Protein AF-F0NZN9-F1 (afdb_monomer_lite)

InterPro domains:
  IPR025250 Protein of unknown function DUF4199 [PF13858] (11-185)

Sequence (188 aa):
MNQLSTFIKDAVILVAATLVIFFGYYMIFSTNGSITAKSFYKTSIFLNAFVLVPLYGGYAFYKVFTYSKRKAKTATEIEHLMTFREGLREGFLPLFLGGSVSLIIIFIFMNTSGLWLQDVLKDGFMDTFSDNNEASIKEDIQKLREDESVMGVNLFSFRNFFAFYPLVLLYYIMISAFFAQFLKKRIY

Radius of gyration: 20.8 Å; chains: 1; bounding box: 50×39×59 Å

Organism: Weeksella virosa (strain ATCC 43766 / DSM 16922 / JCM 21250 / CCUG 30538 / CDC 9751 / IAM 14551 / NBRC 16016 / NCTC 11634 / CL345/78) (NCBI:txid865938)

Foldseek 3Di:
DPPVVVLVVLLVVLQVVLCCLVVVLVVVVVVDPVQALQNSLVVVVCCVPPPSLCVLLVSLLVQLQVVQVVQLVVDPDQVSGAALVNLLCSSQSSQVSNVVVNLVVVLVCCVPVVVVVLLSNVVSVLVVVLVVDDPVVVVVSVVLVVDCVNSVDSCSDPVNCVVCVVVSSVSSSVSSSVSSVVRRRDND

Structure (mmCIF, N/CA/C/O backbone):
data_AF-F0NZN9-F1
#
_entry.id   AF-F0NZN9-F1
#
loop_
_atom_site.group_PDB
_atom_site.id
_atom_site.type_symbol
_atom_site.label_atom_id
_atom_site.label_alt_id
_atom_site.label_comp_id
_atom_site.label_asym_id
_atom_site.label_entity_id
_atom_site.label_seq_id
_atom_site.pdbx_PDB_ins_code
_atom_site.Cartn_x
_atom_site.Cartn_y
_atom_site.Cartn_z
_atom_site.occupancy
_atom_site.B_iso_or_equiv
_atom_site.auth_seq_id
_atom_site.auth_comp_id
_atom_site.auth_asym_id
_atom_site.auth_atom_id
_atom_site.pdbx_PDB_model_num
ATOM 1 N N . MET A 1 1 ? 13.850 -17.763 -20.098 1.00 53.84 1 MET A N 1
ATOM 2 C CA . MET A 1 1 ? 12.908 -17.719 -18.954 1.00 53.84 1 MET A CA 1
ATOM 3 C C . MET A 1 1 ? 11.648 -16.997 -19.422 1.00 53.84 1 MET A C 1
ATOM 5 O O . MET A 1 1 ? 11.790 -15.937 -20.019 1.00 53.84 1 MET A O 1
ATOM 9 N N . ASN A 1 2 ? 10.455 -17.582 -19.269 1.00 78.12 2 ASN A N 1
ATOM 10 C CA . ASN A 1 2 ? 9.202 -16.988 -19.760 1.00 78.12 2 ASN A CA 1
ATOM 11 C C . ASN A 1 2 ? 8.953 -15.633 -19.060 1.00 78.12 2 ASN A C 1
ATOM 13 O O . ASN A 1 2 ? 9.016 -15.580 -17.834 1.00 78.12 2 ASN A O 1
ATOM 17 N N . GLN A 1 3 ? 8.686 -14.549 -19.803 1.00 78.88 3 GLN A N 1
ATOM 18 C CA . GLN A 1 3 ? 8.437 -13.210 -19.231 1.00 78.88 3 GLN A CA 1
ATOM 19 C C . GLN A 1 3 ? 7.343 -13.236 -18.155 1.00 78.88 3 GLN A C 1
ATOM 21 O O . GLN A 1 3 ? 7.460 -12.563 -17.134 1.00 78.88 3 GLN A O 1
ATOM 26 N N . LEU A 1 4 ? 6.324 -14.078 -18.348 1.00 82.06 4 LEU A N 1
ATOM 27 C CA . LEU A 1 4 ? 5.253 -14.270 -17.378 1.00 82.06 4 LEU A CA 1
ATOM 28 C C . LEU A 1 4 ? 5.763 -14.810 -16.034 1.00 82.06 4 LEU A C 1
ATOM 30 O O . LEU A 1 4 ? 5.314 -14.353 -14.988 1.00 82.06 4 LEU A O 1
ATOM 34 N N . SER A 1 5 ? 6.725 -15.741 -16.035 1.00 88.00 5 SER A N 1
ATOM 35 C CA . SER A 1 5 ? 7.241 -16.298 -14.779 1.00 88.00 5 SER A CA 1
ATOM 36 C C . SER A 1 5 ? 8.064 -15.280 -13.995 1.00 88.00 5 SER A C 1
ATOM 38 O O . SER A 1 5 ? 8.058 -15.312 -12.768 1.00 88.00 5 SER A O 1
ATOM 40 N N . THR A 1 6 ? 8.721 -14.342 -14.681 1.00 89.25 6 THR A N 1
ATOM 41 C CA . THR A 1 6 ? 9.398 -13.213 -14.033 1.00 89.25 6 THR A CA 1
ATOM 42 C C . THR A 1 6 ? 8.387 -12.304 -13.337 1.00 89.25 6 THR A C 1
ATOM 44 O O . THR A 1 6 ? 8.554 -12.036 -12.153 1.00 89.25 6 THR A O 1
ATOM 47 N N . PHE A 1 7 ? 7.300 -11.918 -14.016 1.00 91.56 7 PHE A N 1
ATOM 48 C CA . PHE A 1 7 ? 6.257 -11.087 -13.402 1.00 91.56 7 PHE A CA 1
ATOM 49 C C . PHE A 1 7 ? 5.586 -11.763 -12.209 1.00 91.56 7 PHE A C 1
ATOM 51 O O . PHE A 1 7 ? 5.306 -11.102 -11.217 1.00 91.56 7 PHE A O 1
ATOM 58 N N . ILE A 1 8 ? 5.365 -13.079 -12.274 1.00 92.62 8 ILE A N 1
ATOM 59 C CA . ILE A 1 8 ? 4.817 -13.838 -11.144 1.00 92.62 8 ILE A CA 1
ATOM 60 C C . ILE A 1 8 ? 5.787 -13.819 -9.961 1.00 92.62 8 ILE A C 1
ATOM 62 O O . ILE A 1 8 ? 5.363 -13.565 -8.839 1.00 92.62 8 ILE A O 1
ATOM 66 N N . LYS A 1 9 ? 7.088 -14.040 -10.188 1.00 94.38 9 LYS A N 1
ATOM 67 C CA . LYS A 1 9 ? 8.096 -13.954 -9.118 1.00 94.38 9 LYS A CA 1
ATOM 68 C C . LYS A 1 9 ? 8.117 -12.567 -8.479 1.00 94.38 9 LYS A C 1
ATOM 70 O O . LYS A 1 9 ? 8.118 -12.460 -7.258 1.00 94.38 9 LYS A O 1
ATOM 75 N N . ASP A 1 10 ? 8.092 -11.523 -9.301 1.00 94.56 10 ASP A N 1
ATOM 76 C CA . ASP A 1 10 ? 8.061 -10.136 -8.842 1.00 94.56 10 ASP A CA 1
ATOM 77 C C . ASP A 1 10 ? 6.799 -9.840 -8.011 1.00 94.56 10 ASP A C 1
ATOM 79 O O . ASP A 1 10 ? 6.874 -9.250 -6.933 1.00 94.56 10 ASP A O 1
ATOM 83 N N . ALA A 1 11 ? 5.641 -10.317 -8.473 1.00 95.50 11 ALA A N 1
ATOM 84 C CA . ALA A 1 11 ? 4.378 -10.200 -7.756 1.00 95.50 11 ALA A CA 1
ATOM 85 C C . ALA A 1 11 ? 4.420 -10.932 -6.409 1.00 95.50 11 ALA A C 1
ATOM 87 O O . ALA A 1 11 ? 4.010 -10.364 -5.404 1.00 95.50 11 ALA A O 1
ATOM 88 N N . VAL A 1 12 ? 4.964 -12.153 -6.356 1.00 96.88 12 VAL A N 1
ATOM 89 C CA . VAL A 1 12 ? 5.114 -12.922 -5.107 1.00 96.88 12 VAL A CA 1
ATOM 90 C C . VAL A 1 12 ? 5.993 -12.184 -4.097 1.00 96.88 12 VAL A C 1
ATOM 92 O O . VAL A 1 12 ? 5.667 -12.172 -2.913 1.00 96.88 12 VAL A O 1
ATOM 95 N N . ILE A 1 13 ? 7.067 -11.526 -4.546 1.00 96.25 13 ILE A N 1
ATOM 96 C CA . ILE A 1 13 ? 7.913 -10.699 -3.671 1.00 96.25 13 ILE A CA 1
ATOM 97 C C . ILE A 1 13 ? 7.100 -9.547 -3.070 1.00 96.25 13 ILE A C 1
ATOM 99 O O . ILE A 1 13 ? 7.158 -9.323 -1.862 1.00 96.25 13 ILE A O 1
ATOM 103 N N . LEU A 1 14 ? 6.317 -8.839 -3.889 1.00 97.25 14 LEU A N 1
ATOM 104 C CA . LEU A 1 14 ? 5.459 -7.747 -3.418 1.00 97.25 14 LEU A CA 1
ATOM 105 C C . LEU A 1 14 ? 4.351 -8.237 -2.480 1.00 97.25 14 LEU A C 1
ATOM 107 O O . LEU A 1 14 ? 4.065 -7.562 -1.490 1.00 97.25 14 LEU A O 1
ATOM 111 N N . VAL A 1 15 ? 3.778 -9.417 -2.743 1.00 98.31 15 VAL A N 1
ATOM 112 C CA . VAL A 1 15 ? 2.816 -10.065 -1.840 1.00 98.31 15 VAL A CA 1
ATOM 113 C C . VAL A 1 15 ? 3.461 -10.331 -0.496 1.00 98.31 15 VAL A C 1
ATOM 115 O O . VAL A 1 15 ? 2.971 -9.852 0.522 1.00 98.31 15 VAL A O 1
ATOM 118 N N . ALA A 1 16 ? 4.586 -11.044 -0.485 1.00 98.00 16 ALA A N 1
ATOM 119 C CA . ALA A 1 16 ? 5.286 -11.375 0.746 1.00 98.00 16 ALA A CA 1
ATOM 120 C C . ALA A 1 16 ? 5.645 -10.111 1.537 1.00 98.00 16 ALA A C 1
ATOM 122 O O . ALA A 1 16 ? 5.351 -10.036 2.724 1.00 98.00 16 ALA A O 1
ATOM 123 N N . ALA A 1 17 ? 6.196 -9.087 0.881 1.00 97.88 17 ALA A N 1
ATOM 124 C CA . ALA A 1 17 ? 6.548 -7.837 1.543 1.00 97.88 17 ALA A CA 1
ATOM 125 C C . ALA A 1 17 ? 5.323 -7.117 2.137 1.00 97.88 17 ALA A C 1
ATOM 127 O O . ALA A 1 17 ? 5.361 -6.682 3.286 1.00 97.88 17 ALA A O 1
ATOM 128 N N . THR A 1 18 ? 4.219 -7.035 1.389 1.00 98.00 18 THR A N 1
ATOM 129 C CA . THR A 1 18 ? 2.983 -6.377 1.848 1.00 98.00 18 THR A CA 1
ATOM 130 C C . THR A 1 18 ? 2.362 -7.123 3.023 1.00 98.00 18 THR A C 1
ATOM 132 O O . THR A 1 18 ? 1.995 -6.509 4.024 1.00 98.00 18 THR A O 1
ATOM 135 N N . LEU A 1 19 ? 2.284 -8.451 2.930 1.00 98.12 19 LEU A N 1
ATOM 136 C CA . LEU A 1 19 ? 1.735 -9.290 3.988 1.00 98.12 19 LEU A CA 1
ATOM 137 C C . LEU A 1 19 ? 2.620 -9.289 5.232 1.00 98.12 19 LEU A C 1
ATOM 139 O O . LEU A 1 19 ? 2.085 -9.268 6.331 1.00 98.12 19 LEU A O 1
ATOM 143 N N . VAL A 1 20 ? 3.947 -9.252 5.091 1.00 98.06 20 VAL A N 1
ATOM 144 C CA . VAL A 1 20 ? 4.863 -9.115 6.233 1.00 98.06 20 VAL A CA 1
ATOM 145 C C . VAL A 1 20 ? 4.661 -7.776 6.938 1.00 98.06 20 VAL A C 1
ATOM 147 O O . VAL A 1 20 ? 4.630 -7.749 8.162 1.00 98.06 20 VAL A O 1
ATOM 150 N N . ILE A 1 21 ? 4.475 -6.676 6.203 1.00 97.75 21 ILE A N 1
ATOM 151 C CA . ILE A 1 21 ? 4.192 -5.368 6.814 1.00 97.75 21 ILE A CA 1
ATOM 152 C C . ILE A 1 21 ? 2.847 -5.402 7.550 1.00 97.75 21 ILE A C 1
ATOM 154 O O . ILE A 1 21 ? 2.773 -5.010 8.714 1.00 97.75 21 ILE A O 1
ATOM 158 N N . PHE A 1 22 ? 1.799 -5.900 6.891 1.00 97.38 22 PHE A N 1
ATOM 159 C CA . PHE A 1 22 ? 0.457 -5.966 7.464 1.00 97.38 22 PHE A CA 1
ATOM 160 C C . PHE A 1 22 ? 0.394 -6.906 8.675 1.00 97.38 22 PHE A C 1
ATOM 162 O O . PHE A 1 22 ? 0.078 -6.471 9.782 1.00 97.38 22 PHE A O 1
ATOM 169 N N . PHE A 1 23 ? 0.735 -8.184 8.489 1.00 97.38 23 PHE A N 1
ATOM 170 C CA . PHE A 1 23 ? 0.671 -9.185 9.551 1.00 97.38 23 PHE A CA 1
ATOM 171 C C . PHE A 1 23 ? 1.737 -8.967 10.617 1.00 97.38 23 PHE A C 1
ATOM 173 O O . PHE A 1 23 ? 1.471 -9.225 11.782 1.00 97.38 23 PHE A O 1
ATOM 180 N N . GLY A 1 24 ? 2.914 -8.449 10.266 1.00 96.62 24 GLY A N 1
ATOM 181 C CA . GLY A 1 24 ? 3.939 -8.095 11.243 1.00 96.62 24 GLY A CA 1
ATOM 182 C C . GLY A 1 24 ? 3.442 -7.028 12.213 1.00 96.62 24 GLY A C 1
ATOM 183 O O . GLY A 1 24 ? 3.534 -7.213 13.426 1.00 96.62 24 GLY A O 1
ATOM 184 N N . TYR A 1 25 ? 2.839 -5.949 11.702 1.00 95.56 25 TYR A N 1
ATOM 185 C CA . TYR A 1 25 ? 2.284 -4.913 12.571 1.00 95.56 25 TYR A CA 1
ATOM 186 C C . TYR A 1 25 ? 1.040 -5.385 13.333 1.00 95.56 25 TYR A C 1
ATOM 188 O O . TYR A 1 25 ? 0.908 -5.108 14.524 1.00 95.56 25 TYR A O 1
ATOM 196 N N . TYR A 1 26 ? 0.172 -6.168 12.689 1.00 94.75 26 TYR A N 1
ATOM 197 C CA . TYR A 1 26 ? -0.947 -6.834 13.355 1.00 94.75 26 TYR A CA 1
ATOM 198 C C . TYR A 1 26 ? -0.487 -7.714 14.528 1.00 94.75 26 TYR A C 1
ATOM 200 O O . TYR A 1 26 ? -1.048 -7.622 15.616 1.00 94.75 26 TYR A O 1
ATOM 208 N N . MET A 1 27 ? 0.556 -8.529 14.347 1.00 94.88 27 MET A N 1
ATOM 209 C CA . MET A 1 27 ? 1.089 -9.392 15.404 1.00 94.88 27 MET A CA 1
ATOM 210 C C . MET A 1 27 ? 1.636 -8.563 16.565 1.00 94.88 27 MET A C 1
ATOM 212 O O . MET A 1 27 ? 1.312 -8.854 17.714 1.00 94.88 27 MET A O 1
ATOM 216 N N . ILE A 1 28 ? 2.392 -7.497 16.282 1.00 94.69 28 ILE A N 1
ATOM 217 C CA . ILE A 1 28 ? 2.879 -6.564 17.310 1.00 94.69 28 ILE A CA 1
ATOM 218 C C . ILE A 1 28 ? 1.706 -5.966 18.091 1.00 94.69 28 ILE A C 1
ATOM 220 O O . ILE A 1 28 ? 1.745 -5.941 19.314 1.00 94.69 28 ILE A O 1
ATOM 224 N N . PHE A 1 29 ? 0.655 -5.522 17.404 1.00 93.94 29 PHE A N 1
ATOM 225 C CA . PHE A 1 29 ? -0.534 -4.969 18.046 1.00 93.94 29 PHE A CA 1
ATOM 226 C C . PHE A 1 29 ? -1.283 -6.000 18.900 1.00 93.94 29 PHE A C 1
ATOM 228 O O . PHE A 1 29 ? -1.544 -5.755 20.071 1.00 93.94 29 PHE A O 1
ATOM 235 N N . SER A 1 30 ? -1.574 -7.175 18.342 1.00 90.56 30 SER A N 1
ATOM 236 C CA . SER A 1 30 ? -2.341 -8.228 19.023 1.00 90.56 30 SER A CA 1
ATOM 237 C C . SER A 1 30 ? -1.631 -8.818 20.248 1.00 90.56 30 SER A C 1
ATOM 239 O O . SER A 1 30 ? -2.291 -9.298 21.165 1.00 90.56 30 SER A O 1
ATOM 241 N N . THR A 1 31 ? -0.295 -8.782 20.276 1.00 91.12 31 THR A N 1
ATOM 242 C CA . THR A 1 31 ? 0.520 -9.335 21.373 1.00 91.12 31 THR A CA 1
ATOM 243 C C . THR A 1 31 ? 0.919 -8.284 22.407 1.00 91.12 31 THR A C 1
ATOM 245 O O . THR A 1 31 ? 1.268 -8.635 23.534 1.00 91.12 31 THR A O 1
ATOM 248 N N . ASN A 1 32 ? 0.858 -6.996 22.059 1.00 88.81 32 ASN A N 1
ATOM 249 C CA . ASN A 1 32 ? 1.277 -5.903 22.922 1.00 88.81 32 ASN A CA 1
ATOM 250 C C . ASN A 1 32 ? 0.071 -5.112 23.441 1.00 88.81 32 ASN A C 1
ATOM 252 O O . ASN A 1 32 ? -0.385 -4.157 22.812 1.00 88.81 32 ASN A O 1
ATOM 256 N N . GLY A 1 33 ? -0.374 -5.448 24.653 1.00 83.81 33 GLY A N 1
ATOM 257 C CA . GLY A 1 33 ? -1.501 -4.784 25.320 1.00 83.81 33 GLY A CA 1
ATOM 258 C C . GLY A 1 33 ? -1.305 -3.298 25.654 1.00 83.81 33 GLY A C 1
ATOM 259 O O . GLY A 1 33 ? -2.231 -2.676 26.160 1.00 83.81 33 GLY A O 1
ATOM 260 N N . SER A 1 34 ? -0.131 -2.709 25.393 1.00 88.88 34 SER A N 1
ATOM 261 C CA . SER A 1 34 ? 0.101 -1.270 25.599 1.00 88.88 34 SER A CA 1
ATOM 262 C C . SER A 1 34 ? -0.287 -0.397 24.400 1.00 88.88 34 SER A C 1
ATOM 264 O O . SER A 1 34 ? -0.372 0.825 24.530 1.00 88.88 34 SER A O 1
ATOM 266 N N . ILE A 1 35 ? -0.515 -0.989 23.222 1.00 91.56 35 ILE A N 1
ATOM 267 C CA . ILE A 1 35 ? -0.852 -0.228 22.017 1.00 91.56 35 ILE A CA 1
ATOM 268 C C . ILE A 1 35 ? -2.354 0.063 22.014 1.00 91.56 35 ILE A C 1
ATOM 270 O O . ILE A 1 35 ? -3.178 -0.842 21.941 1.00 91.56 35 ILE A O 1
ATOM 274 N N . THR A 1 36 ? -2.719 1.343 22.063 1.00 93.69 36 THR A N 1
ATOM 275 C CA . THR A 1 36 ? -4.121 1.776 21.998 1.00 93.69 36 THR A CA 1
ATOM 276 C C . THR A 1 36 ? -4.669 1.714 20.571 1.00 93.69 36 THR A C 1
ATOM 278 O O . THR A 1 36 ? -3.910 1.827 19.603 1.00 93.69 36 THR A O 1
ATOM 281 N N . ALA A 1 37 ? -5.996 1.626 20.425 1.00 92.19 37 ALA A N 1
ATOM 282 C CA . ALA A 1 37 ? -6.680 1.662 19.127 1.00 92.19 37 ALA A CA 1
ATOM 283 C C . ALA A 1 37 ? -6.284 2.894 18.293 1.00 92.19 37 ALA A C 1
ATOM 285 O O . ALA A 1 37 ? -5.946 2.785 17.114 1.00 92.19 37 ALA A O 1
ATOM 286 N N . LYS A 1 38 ? -6.205 4.064 18.937 1.00 94.44 38 LYS A N 1
ATOM 287 C CA . LYS A 1 38 ? -5.722 5.306 18.326 1.00 94.44 38 LYS A CA 1
ATOM 288 C C . LYS A 1 38 ? -4.299 5.187 17.773 1.00 94.44 38 LYS A C 1
ATOM 290 O O . LYS A 1 38 ? -4.032 5.600 16.643 1.00 94.44 38 LYS A O 1
ATOM 295 N N . SER A 1 39 ? -3.370 4.642 18.561 1.00 94.38 39 SER A N 1
ATOM 296 C CA . SER A 1 39 ? -1.976 4.461 18.132 1.00 94.38 39 SER A CA 1
ATOM 297 C C . SER A 1 39 ? -1.875 3.469 16.970 1.00 94.38 39 SER A C 1
ATOM 299 O O . SER A 1 39 ? -1.172 3.726 15.986 1.00 94.38 39 SER A O 1
ATOM 301 N N 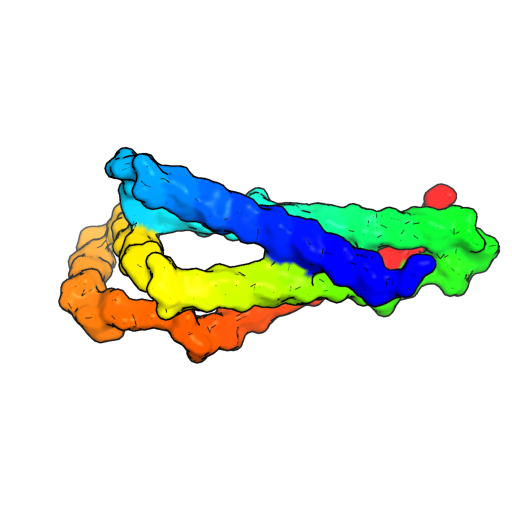. PHE A 1 40 ? -2.648 2.383 17.045 1.00 95.12 40 PHE A N 1
ATOM 302 C CA . PHE A 1 40 ? -2.748 1.382 15.992 1.00 95.12 40 PHE A CA 1
ATOM 303 C C . PHE A 1 40 ? -3.267 1.968 14.675 1.00 95.12 40 PHE A C 1
ATOM 305 O O . PHE A 1 40 ? -2.641 1.786 13.627 1.00 95.12 40 PHE A O 1
ATOM 312 N N . TYR A 1 41 ? -4.359 2.735 14.723 1.00 95.69 41 TYR A N 1
ATOM 313 C CA . TYR A 1 41 ? -4.919 3.424 13.562 1.00 95.69 41 TYR A CA 1
ATOM 314 C C . TYR A 1 41 ? -3.903 4.389 12.933 1.00 95.69 41 TYR A C 1
ATOM 316 O O . TYR A 1 41 ? -3.590 4.276 11.746 1.00 95.69 41 TYR A O 1
ATOM 324 N N . LYS A 1 42 ? -3.310 5.291 13.729 1.00 95.56 42 LYS A N 1
ATOM 325 C CA . LYS A 1 42 ? -2.334 6.278 13.231 1.00 95.56 42 LYS A CA 1
ATOM 326 C C . LYS A 1 42 ? -1.127 5.617 12.569 1.00 95.56 42 LYS A C 1
ATOM 328 O O . LYS A 1 42 ? -0.698 6.046 11.498 1.00 95.56 42 LYS A O 1
ATOM 333 N N . THR A 1 43 ? -0.593 4.567 13.186 1.00 95.88 43 THR A N 1
ATOM 334 C CA . THR A 1 43 ? 0.554 3.836 12.638 1.00 95.88 43 THR A CA 1
ATOM 335 C C . THR A 1 43 ? 0.168 3.074 11.374 1.00 95.88 43 THR A C 1
ATOM 337 O O . THR A 1 43 ? 0.930 3.074 10.414 1.00 95.88 43 THR A O 1
ATOM 340 N N . SER A 1 44 ? -1.035 2.496 11.312 1.00 95.50 44 SER A N 1
ATOM 341 C CA . SER A 1 44 ? -1.537 1.830 10.104 1.00 95.50 44 SER A CA 1
ATOM 342 C C . SER A 1 44 ? -1.639 2.797 8.921 1.00 95.50 44 SER A C 1
ATOM 344 O O . SER A 1 44 ? -1.190 2.474 7.821 1.00 95.50 44 SER A O 1
ATOM 346 N N . ILE A 1 45 ? -2.161 4.010 9.135 1.00 94.38 45 ILE A N 1
ATOM 347 C CA . ILE A 1 45 ? -2.187 5.060 8.104 1.00 94.38 45 ILE A CA 1
ATOM 348 C C . ILE A 1 45 ? -0.766 5.457 7.692 1.00 94.38 45 ILE A C 1
ATOM 350 O O . ILE A 1 45 ? -0.478 5.551 6.498 1.00 94.38 45 ILE A O 1
ATOM 354 N N . PHE A 1 46 ? 0.142 5.625 8.657 1.00 96.19 46 PHE A N 1
ATOM 355 C CA . PHE A 1 46 ? 1.545 5.928 8.381 1.00 96.19 46 PHE A CA 1
ATOM 356 C C . PHE A 1 46 ? 2.219 4.843 7.527 1.00 96.19 46 PHE A C 1
ATOM 358 O O . PHE A 1 46 ? 2.855 5.166 6.526 1.00 96.19 46 PHE A O 1
ATOM 365 N N . LEU A 1 47 ? 2.044 3.561 7.864 1.00 96.88 47 LEU A N 1
ATOM 366 C CA . LEU A 1 47 ? 2.592 2.442 7.093 1.00 96.88 47 LEU A CA 1
ATOM 367 C C . LEU A 1 47 ? 2.047 2.428 5.659 1.00 96.88 47 LEU A C 1
ATOM 369 O O . LEU A 1 47 ? 2.808 2.242 4.711 1.00 96.88 47 LEU A O 1
ATOM 373 N N . ASN A 1 48 ? 0.752 2.685 5.472 1.00 93.62 48 ASN A N 1
ATOM 374 C CA . ASN A 1 48 ? 0.168 2.768 4.135 1.00 93.62 48 ASN A CA 1
ATOM 375 C C . ASN A 1 48 ? 0.749 3.938 3.323 1.00 93.62 48 ASN A C 1
ATOM 377 O O . ASN A 1 48 ? 1.148 3.748 2.174 1.00 93.62 48 ASN A O 1
ATOM 381 N N . ALA A 1 49 ? 0.853 5.125 3.921 1.00 93.50 49 ALA A N 1
ATOM 382 C CA . ALA A 1 49 ? 1.278 6.338 3.224 1.00 93.50 49 ALA A CA 1
ATOM 383 C C . ALA A 1 49 ? 2.796 6.420 2.980 1.00 93.50 49 ALA A C 1
ATOM 385 O O . ALA A 1 49 ? 3.223 6.870 1.919 1.00 93.50 49 ALA A O 1
ATOM 386 N N . PHE A 1 50 ? 3.615 5.991 3.942 1.00 95.88 50 PHE A N 1
ATOM 387 C CA . PHE A 1 50 ? 5.065 6.222 3.936 1.00 95.88 50 PHE A CA 1
ATOM 388 C C . PHE A 1 50 ? 5.905 4.953 3.827 1.00 95.88 50 PHE A C 1
ATOM 390 O O . PHE A 1 50 ? 7.109 5.052 3.607 1.00 95.88 50 PHE A O 1
ATOM 397 N N . VAL A 1 51 ? 5.304 3.767 3.935 1.00 96.81 51 VAL A N 1
ATOM 398 C CA . VAL A 1 51 ? 6.024 2.504 3.724 1.00 96.81 51 VAL A CA 1
ATOM 399 C C . VAL A 1 51 ? 5.543 1.820 2.452 1.00 96.81 51 VAL A C 1
ATOM 401 O O . VAL A 1 51 ? 6.345 1.601 1.547 1.00 96.81 51 VAL A O 1
ATOM 404 N N . LEU A 1 52 ? 4.243 1.541 2.323 1.00 95.31 52 LEU A N 1
ATOM 405 C CA . LEU A 1 52 ? 3.715 0.821 1.160 1.00 95.31 52 LEU A CA 1
ATOM 406 C C . LEU A 1 52 ? 3.815 1.639 -0.132 1.00 95.31 52 LEU A C 1
ATOM 408 O O . LEU A 1 52 ? 4.273 1.111 -1.142 1.00 95.31 52 LEU A O 1
ATOM 412 N N . VAL A 1 53 ? 3.471 2.930 -0.116 1.00 94.56 53 VAL A N 1
ATOM 413 C CA . VAL A 1 53 ? 3.597 3.774 -1.319 1.00 94.56 53 VAL A CA 1
ATOM 414 C C . VAL A 1 53 ? 5.055 3.856 -1.812 1.00 94.56 53 VAL A C 1
ATOM 416 O O . VAL A 1 53 ? 5.299 3.581 -2.990 1.00 94.56 53 VAL A O 1
ATOM 419 N N . PRO A 1 54 ? 6.069 4.153 -0.978 1.00 96.00 54 PRO A N 1
ATOM 420 C CA . PRO A 1 54 ? 7.458 4.090 -1.432 1.00 96.00 54 PRO A CA 1
ATOM 421 C C . PRO A 1 54 ? 7.924 2.687 -1.824 1.00 96.00 54 PRO A C 1
ATOM 423 O O . PRO A 1 54 ? 8.714 2.567 -2.755 1.00 96.00 54 PRO A O 1
ATOM 426 N N . LEU A 1 55 ? 7.430 1.625 -1.180 1.00 97.00 55 LEU A N 1
ATOM 427 C CA . LEU A 1 55 ? 7.774 0.246 -1.537 1.00 97.00 55 LEU A CA 1
ATOM 428 C C . LEU A 1 55 ? 7.324 -0.091 -2.961 1.00 97.00 55 LEU A C 1
ATOM 430 O O . LEU A 1 55 ? 8.137 -0.531 -3.773 1.00 97.00 55 LEU A O 1
ATOM 434 N N . TYR A 1 56 ? 6.057 0.162 -3.295 1.00 96.69 56 TYR A N 1
ATOM 435 C CA . TYR A 1 56 ? 5.518 -0.117 -4.630 1.00 96.69 56 TYR A CA 1
ATOM 436 C C . TYR A 1 56 ? 6.126 0.816 -5.687 1.00 96.69 56 TYR A C 1
ATOM 438 O O . TYR 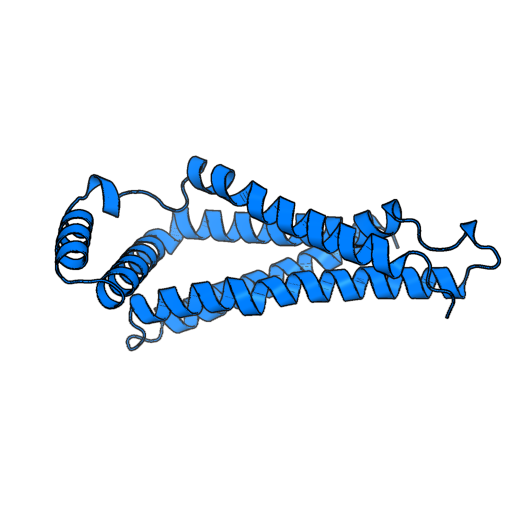A 1 56 ? 6.518 0.360 -6.764 1.00 96.69 56 TYR A O 1
ATOM 446 N N . GLY A 1 57 ? 6.276 2.106 -5.369 1.00 96.50 57 GLY A N 1
ATOM 447 C CA . GLY A 1 57 ? 6.913 3.087 -6.250 1.00 96.50 57 GLY A CA 1
ATOM 448 C C . GLY A 1 57 ? 8.388 2.780 -6.517 1.00 96.50 57 GLY A C 1
ATOM 449 O O . GLY A 1 57 ? 8.823 2.750 -7.667 1.00 96.50 57 GLY A O 1
ATOM 450 N N . GLY A 1 58 ? 9.157 2.494 -5.468 1.00 96.69 58 GLY A N 1
ATOM 451 C CA . GLY A 1 58 ? 10.569 2.131 -5.554 1.00 96.69 58 GLY A CA 1
ATOM 452 C C . GLY A 1 58 ? 10.784 0.816 -6.299 1.00 96.69 58 GLY A C 1
ATOM 453 O O . GLY A 1 58 ? 11.703 0.712 -7.113 1.00 96.69 58 GLY A O 1
ATOM 454 N N . TYR A 1 59 ? 9.898 -0.163 -6.098 1.00 96.25 59 TYR A N 1
ATOM 455 C CA . TYR A 1 59 ? 9.938 -1.413 -6.846 1.00 96.25 59 TYR A CA 1
ATOM 456 C C . TYR A 1 59 ? 9.673 -1.190 -8.340 1.00 96.25 59 TYR A C 1
ATOM 458 O O . TYR A 1 59 ? 10.453 -1.645 -9.178 1.00 96.25 59 TYR A O 1
ATOM 466 N N . ALA A 1 60 ? 8.630 -0.429 -8.691 1.00 96.50 60 ALA A N 1
ATOM 467 C CA . ALA A 1 60 ? 8.340 -0.077 -10.081 1.00 96.50 60 ALA A CA 1
ATOM 468 C C . ALA A 1 60 ? 9.508 0.664 -10.739 1.00 96.50 60 ALA A C 1
ATOM 470 O O . ALA A 1 60 ? 9.922 0.307 -11.844 1.00 96.50 60 ALA A O 1
ATOM 471 N N . PHE A 1 61 ? 10.089 1.643 -10.038 1.00 96.12 61 PHE A N 1
ATOM 472 C CA . PHE A 1 61 ? 11.291 2.335 -10.487 1.00 96.12 61 PHE A CA 1
ATOM 473 C C . PHE A 1 61 ? 12.417 1.344 -10.782 1.00 96.12 61 PHE A C 1
ATOM 475 O O . PHE A 1 61 ? 12.949 1.339 -11.890 1.00 96.12 61 PHE A O 1
ATOM 482 N N . TYR A 1 62 ? 12.749 0.472 -9.826 1.00 95.81 62 TYR A N 1
ATOM 483 C CA . TYR A 1 62 ? 13.820 -0.509 -9.973 1.00 95.81 62 TYR A CA 1
ATOM 484 C C . TYR A 1 62 ? 13.604 -1.427 -11.183 1.00 95.81 62 TYR A C 1
ATOM 486 O O . TYR A 1 62 ? 14.534 -1.649 -11.968 1.00 95.81 62 TYR A O 1
ATOM 494 N N . LYS A 1 63 ? 12.379 -1.932 -11.373 1.00 94.62 63 LYS A N 1
ATOM 495 C CA . LYS A 1 63 ? 12.033 -2.816 -12.494 1.00 94.62 63 LYS A CA 1
ATOM 496 C C . LYS A 1 63 ? 12.168 -2.110 -13.836 1.00 94.62 63 LYS A C 1
ATOM 498 O O . LYS A 1 63 ? 12.902 -2.591 -14.702 1.00 94.62 63 LYS A O 1
ATOM 503 N N . VAL A 1 64 ? 11.528 -0.953 -13.991 1.00 94.75 64 VAL A N 1
ATOM 504 C CA . VAL A 1 64 ? 11.545 -0.191 -15.247 1.00 94.75 64 VAL A CA 1
ATOM 505 C C . VAL A 1 64 ? 12.956 0.314 -15.559 1.00 94.75 64 VAL A C 1
ATOM 507 O O . VAL A 1 64 ? 13.412 0.219 -16.697 1.00 94.75 64 VAL A O 1
ATOM 510 N N . PHE A 1 65 ? 13.697 0.780 -14.552 1.00 93.75 65 PHE A N 1
ATOM 511 C CA . PHE A 1 65 ? 15.082 1.224 -14.700 1.00 93.75 65 PHE A CA 1
ATOM 512 C C . PHE A 1 65 ? 16.003 0.092 -15.155 1.00 93.75 65 PHE A C 1
ATOM 514 O O . PHE A 1 65 ? 16.770 0.254 -16.104 1.00 93.75 65 PHE A O 1
ATOM 521 N N . THR A 1 66 ? 15.911 -1.075 -14.515 1.00 92.00 66 THR A N 1
ATOM 522 C CA . THR A 1 66 ? 16.740 -2.235 -14.865 1.00 92.00 66 THR A CA 1
ATOM 523 C C . THR A 1 66 ? 16.408 -2.750 -16.265 1.00 92.00 66 THR A C 1
ATOM 525 O O . THR A 1 66 ? 17.317 -3.091 -17.025 1.00 92.00 66 THR A O 1
ATOM 528 N N . TYR A 1 67 ? 15.123 -2.759 -16.640 1.00 91.81 67 TYR A N 1
ATOM 529 C CA . TYR A 1 67 ? 14.692 -3.111 -17.993 1.00 91.81 67 TYR A CA 1
ATOM 530 C C . TYR A 1 67 ? 15.234 -2.124 -19.034 1.00 91.81 67 TYR A C 1
ATOM 532 O O . TYR A 1 67 ? 15.844 -2.549 -20.017 1.00 91.81 67 TYR A O 1
ATOM 540 N N . SER A 1 68 ? 15.076 -0.819 -18.787 1.00 91.38 68 SER A N 1
ATOM 541 C CA . SER A 1 68 ? 15.585 0.250 -19.652 1.00 91.38 68 SER A CA 1
ATOM 542 C C . SER A 1 68 ? 17.098 0.142 -19.846 1.00 91.38 68 SER A C 1
ATOM 544 O O . SER A 1 68 ? 17.574 0.080 -20.977 1.00 91.38 68 SER A O 1
ATOM 546 N N . LYS A 1 69 ? 17.859 -0.018 -18.755 1.00 89.44 69 LYS A N 1
ATOM 547 C CA . LYS A 1 69 ? 19.319 -0.181 -18.798 1.00 89.44 69 LYS A CA 1
ATOM 548 C C . LYS A 1 69 ? 19.743 -1.420 -19.589 1.00 89.44 69 LYS A C 1
ATOM 550 O O . LYS A 1 69 ? 20.735 -1.372 -20.311 1.00 89.44 69 LYS A O 1
ATOM 555 N N . ARG A 1 70 ? 19.013 -2.534 -19.467 1.00 88.88 70 ARG A N 1
ATOM 556 C CA . ARG A 1 70 ? 19.294 -3.755 -20.238 1.00 88.88 70 ARG A CA 1
ATOM 557 C C . ARG A 1 70 ? 19.062 -3.539 -21.732 1.00 88.88 70 ARG A C 1
ATOM 559 O O . ARG A 1 70 ? 19.915 -3.924 -22.518 1.00 88.88 70 ARG A O 1
ATOM 566 N N . LYS A 1 71 ? 17.947 -2.911 -22.113 1.00 88.12 71 LYS A N 1
ATOM 567 C CA . LYS A 1 71 ? 17.646 -2.581 -23.515 1.00 88.12 71 LYS A CA 1
ATOM 568 C C . LYS A 1 71 ? 18.669 -1.606 -24.097 1.00 88.12 71 LYS A C 1
ATOM 570 O O . LYS A 1 71 ? 19.190 -1.873 -25.168 1.00 88.12 71 LYS A O 1
ATOM 575 N N . ALA A 1 72 ? 19.028 -0.554 -23.360 1.00 85.62 72 ALA A N 1
ATOM 576 C CA . ALA A 1 72 ? 20.023 0.429 -23.790 1.00 85.62 72 ALA A CA 1
ATOM 577 C C . ALA A 1 72 ? 21.395 -0.199 -24.088 1.00 85.62 72 ALA A C 1
ATOM 579 O O . ALA A 1 72 ? 22.025 0.155 -25.073 1.00 85.62 72 ALA A O 1
ATOM 580 N N . LYS A 1 73 ? 21.835 -1.182 -23.289 1.00 84.50 73 LYS A N 1
ATOM 581 C CA . LYS A 1 73 ? 23.109 -1.890 -23.517 1.00 84.50 73 LYS A CA 1
ATOM 582 C C . LYS A 1 73 ? 23.139 -2.746 -24.783 1.00 84.50 73 LYS A C 1
ATOM 584 O O . LYS A 1 73 ? 24.216 -3.027 -25.291 1.00 84.50 73 LYS A O 1
ATOM 589 N N . THR A 1 74 ? 21.986 -3.234 -25.225 1.00 82.44 74 THR A N 1
ATOM 590 C CA . THR A 1 74 ? 21.870 -4.127 -26.389 1.00 82.44 74 THR A CA 1
ATOM 591 C C . THR A 1 74 ? 21.407 -3.373 -27.637 1.00 82.44 74 THR A C 1
ATOM 593 O O . THR A 1 74 ? 21.417 -3.932 -28.728 1.00 82.44 74 THR A O 1
ATOM 596 N N . ALA A 1 75 ? 20.997 -2.113 -27.496 1.00 78.62 75 ALA A N 1
ATOM 597 C CA . ALA A 1 75 ? 20.478 -1.316 -28.590 1.00 78.62 75 ALA A CA 1
ATOM 598 C C . ALA A 1 75 ? 21.614 -0.805 -29.484 1.00 78.62 75 ALA A C 1
ATOM 600 O O . ALA A 1 75 ? 22.443 -0.008 -29.055 1.00 78.62 75 ALA A O 1
ATOM 601 N N . THR A 1 76 ? 21.612 -1.235 -30.744 1.00 73.56 76 THR A N 1
ATOM 602 C CA . THR A 1 76 ? 22.396 -0.618 -31.825 1.00 73.56 76 THR A CA 1
ATOM 603 C C . THR A 1 76 ? 21.657 0.552 -32.480 1.00 73.56 76 THR A C 1
ATOM 605 O O . THR A 1 76 ? 22.291 1.447 -33.027 1.00 73.56 76 THR A O 1
ATOM 608 N N . GLU A 1 77 ? 20.325 0.581 -32.375 1.00 77.00 77 GLU A N 1
ATOM 609 C CA . GLU A 1 77 ? 19.443 1.589 -32.973 1.00 77.00 77 GLU A CA 1
ATOM 610 C C . GLU A 1 77 ? 18.432 2.131 -31.953 1.00 77.00 77 GLU A C 1
ATOM 612 O O . GLU A 1 77 ? 18.102 1.473 -30.961 1.00 77.00 77 GLU A O 1
ATOM 617 N N . ILE A 1 78 ? 17.892 3.327 -32.215 1.00 73.06 78 ILE A N 1
ATOM 618 C CA . ILE A 1 78 ? 16.921 4.006 -31.335 1.00 73.06 78 ILE A CA 1
ATOM 619 C C . ILE A 1 78 ? 15.647 3.167 -31.151 1.00 73.06 78 ILE A C 1
ATOM 621 O O . ILE A 1 78 ? 15.041 3.195 -30.078 1.00 73.06 78 ILE A O 1
ATOM 625 N N . GLU A 1 79 ? 15.256 2.387 -32.159 1.00 76.25 79 GLU A N 1
ATOM 626 C CA . GLU A 1 79 ? 14.070 1.522 -32.117 1.00 76.25 79 GLU A CA 1
ATOM 627 C C . GLU A 1 79 ? 14.215 0.340 -31.148 1.00 76.25 79 GLU A C 1
ATOM 629 O O . GLU A 1 79 ? 13.220 -0.210 -30.675 1.00 76.25 79 GLU A O 1
ATOM 634 N N . HIS A 1 80 ? 15.449 -0.025 -30.789 1.00 80.19 80 HIS A N 1
ATOM 635 C CA . HIS A 1 80 ? 15.729 -1.084 -29.820 1.00 80.19 80 HIS A CA 1
ATOM 636 C C . HIS A 1 80 ? 15.711 -0.599 -28.364 1.00 80.19 80 HIS A C 1
ATOM 638 O O . HIS A 1 80 ? 15.799 -1.416 -27.440 1.00 80.19 80 HIS A O 1
ATOM 644 N N . LEU A 1 81 ? 15.565 0.711 -28.136 1.00 86.12 81 LEU A N 1
ATOM 645 C CA . LEU A 1 81 ? 15.364 1.270 -26.802 1.00 86.12 81 LEU A CA 1
ATOM 646 C C . LEU A 1 81 ? 13.987 0.885 -26.241 1.00 86.12 81 LEU A C 1
ATOM 648 O O . LEU A 1 81 ? 13.073 0.478 -26.954 1.00 86.12 81 LEU A O 1
ATOM 652 N N . MET A 1 82 ? 13.836 0.999 -24.921 1.00 90.75 82 MET A N 1
ATOM 653 C CA . MET A 1 82 ? 12.583 0.660 -24.249 1.00 90.75 82 MET A CA 1
ATOM 654 C C . MET A 1 82 ? 11.438 1.563 -24.728 1.00 90.75 82 MET A C 1
ATOM 656 O O . MET A 1 82 ? 11.486 2.785 -24.603 1.00 90.75 82 MET A O 1
ATOM 660 N N . THR A 1 83 ? 10.347 0.964 -25.191 1.00 91.88 83 THR A N 1
ATOM 661 C CA . THR A 1 83 ? 9.129 1.712 -25.528 1.00 91.88 83 THR A CA 1
ATOM 662 C C . THR A 1 83 ? 8.321 2.066 -24.275 1.00 91.88 83 THR A C 1
ATOM 664 O O . THR A 1 83 ? 8.412 1.402 -23.241 1.00 91.88 83 THR A O 1
ATOM 667 N N . PHE A 1 84 ? 7.462 3.091 -24.363 1.00 92.62 84 PHE A N 1
ATOM 668 C CA . PHE A 1 84 ? 6.547 3.437 -23.264 1.00 92.62 84 PHE A CA 1
ATOM 669 C C . PHE A 1 84 ? 5.665 2.249 -22.865 1.00 92.62 84 PHE A C 1
ATOM 671 O O . PHE A 1 84 ? 5.490 1.981 -21.683 1.00 92.62 84 PHE A O 1
ATOM 678 N N . ARG A 1 85 ? 5.145 1.505 -23.849 1.00 93.69 85 ARG A N 1
ATOM 679 C CA . ARG A 1 85 ? 4.286 0.343 -23.606 1.00 93.69 85 ARG A CA 1
ATOM 680 C C . ARG A 1 85 ? 5.020 -0.761 -22.845 1.00 93.69 85 ARG A C 1
ATOM 682 O O . ARG A 1 85 ? 4.439 -1.349 -21.939 1.00 93.69 85 ARG A O 1
ATOM 689 N N . GLU A 1 86 ? 6.277 -1.035 -23.196 1.00 92.88 86 GLU A N 1
ATOM 690 C CA . GLU A 1 86 ? 7.108 -1.993 -22.459 1.00 92.88 86 GLU A CA 1
ATOM 691 C C . GLU A 1 86 ? 7.371 -1.510 -21.032 1.00 92.88 86 GLU A C 1
ATOM 693 O O . GLU A 1 86 ? 7.117 -2.258 -20.095 1.00 92.88 86 GLU A O 1
ATOM 698 N N . GLY A 1 87 ? 7.793 -0.255 -20.851 1.00 94.12 87 GLY A N 1
ATOM 699 C CA . GLY A 1 87 ? 8.027 0.309 -19.519 1.00 94.12 87 GLY A CA 1
ATOM 700 C C . GLY A 1 87 ? 6.769 0.295 -18.646 1.00 94.12 87 GLY A C 1
ATOM 701 O O . GLY A 1 87 ? 6.828 -0.092 -17.482 1.00 94.12 87 GLY A O 1
ATOM 702 N N . LEU A 1 88 ? 5.615 0.646 -19.223 1.00 95.88 88 LEU A N 1
ATOM 703 C CA . LEU A 1 88 ? 4.332 0.630 -18.526 1.00 95.88 88 LEU A CA 1
ATOM 704 C C . LEU A 1 88 ? 3.980 -0.792 -18.098 1.00 95.88 88 LEU A C 1
ATOM 706 O O . LEU A 1 88 ? 3.579 -0.993 -16.961 1.00 95.88 88 LEU A O 1
ATOM 710 N N . ARG A 1 89 ? 4.158 -1.780 -18.981 1.00 95.56 89 ARG A N 1
ATOM 711 C CA . ARG A 1 89 ? 3.888 -3.191 -18.682 1.00 95.56 89 ARG A CA 1
ATOM 712 C C . ARG A 1 89 ? 4.802 -3.732 -17.581 1.00 95.56 89 ARG A C 1
ATOM 714 O O . ARG A 1 89 ? 4.313 -4.415 -16.686 1.00 95.56 89 ARG A O 1
ATOM 721 N N . GLU A 1 90 ? 6.097 -3.435 -17.657 1.00 94.44 90 GLU A N 1
ATOM 722 C CA . GLU A 1 90 ? 7.112 -3.887 -16.695 1.00 94.44 90 GLU A CA 1
ATOM 723 C C . GLU A 1 90 ? 6.906 -3.282 -15.301 1.00 94.44 90 GLU A C 1
ATOM 725 O O . GLU A 1 90 ? 7.163 -3.951 -14.303 1.00 94.44 90 GLU A O 1
ATOM 730 N N . GLY A 1 91 ? 6.415 -2.042 -15.222 1.00 94.88 91 GLY A N 1
ATOM 731 C CA . GLY A 1 91 ? 5.997 -1.433 -13.960 1.00 94.88 91 GLY A CA 1
ATOM 732 C C . GLY A 1 91 ? 4.649 -1.968 -13.477 1.00 94.88 91 GLY A C 1
ATOM 733 O O . GLY A 1 91 ? 4.528 -2.430 -12.350 1.00 94.88 91 GLY A O 1
ATOM 734 N N . PHE A 1 92 ? 3.631 -1.956 -14.336 1.00 97.00 92 PHE A N 1
ATOM 735 C CA . PHE A 1 92 ? 2.246 -2.167 -13.922 1.00 97.00 92 PHE A CA 1
ATOM 736 C C . PHE A 1 92 ? 1.937 -3.614 -13.538 1.00 97.00 92 PHE A C 1
ATOM 738 O O . PHE A 1 92 ? 1.268 -3.833 -12.533 1.00 97.00 92 PHE A O 1
ATOM 745 N N . LEU A 1 93 ? 2.394 -4.610 -14.307 1.00 95.81 93 LEU A N 1
ATOM 746 C CA . LEU A 1 93 ? 1.985 -6.003 -14.076 1.00 95.81 93 LEU A CA 1
ATOM 747 C C . LEU A 1 93 ? 2.407 -6.545 -12.700 1.00 95.81 93 LEU A C 1
ATOM 749 O O . LEU A 1 93 ? 1.548 -7.118 -12.026 1.00 95.81 93 LEU A O 1
ATOM 753 N N . PRO A 1 94 ? 3.663 -6.368 -12.240 1.00 95.25 94 PRO A N 1
ATOM 754 C CA . PRO A 1 94 ? 4.054 -6.793 -10.897 1.00 95.25 94 PRO A CA 1
ATOM 755 C C . PRO A 1 94 ? 3.239 -6.115 -9.796 1.00 95.25 94 PRO A C 1
ATOM 757 O O . PRO A 1 94 ? 2.791 -6.782 -8.867 1.00 95.25 94 PRO A O 1
ATOM 760 N N . LEU A 1 95 ? 3.013 -4.805 -9.923 1.00 97.19 95 LEU A N 1
ATOM 761 C CA . LEU A 1 95 ? 2.250 -4.000 -8.969 1.00 97.19 95 LEU A CA 1
ATOM 762 C C . LEU A 1 95 ? 0.792 -4.449 -8.902 1.00 97.19 95 LEU A C 1
ATOM 764 O O . LEU A 1 95 ? 0.267 -4.673 -7.818 1.00 97.19 95 LEU A O 1
ATOM 768 N N . PHE A 1 96 ? 0.160 -4.622 -10.062 1.00 97.31 96 PHE A N 1
ATOM 769 C CA . PHE A 1 96 ? -1.218 -5.072 -10.172 1.00 97.31 96 PHE A CA 1
ATOM 770 C C . PHE A 1 96 ? -1.400 -6.454 -9.553 1.00 97.31 96 PHE A C 1
ATOM 772 O O . PHE A 1 96 ? -2.254 -6.623 -8.686 1.00 97.31 96 PHE A O 1
ATOM 779 N N . LEU A 1 97 ? -0.592 -7.436 -9.963 1.00 96.50 97 LEU A N 1
ATOM 780 C CA . LEU A 1 97 ? -0.707 -8.804 -9.460 1.00 96.50 97 LEU A CA 1
ATOM 781 C C . LEU A 1 97 ? -0.364 -8.872 -7.970 1.00 96.50 97 LEU A C 1
ATOM 783 O O . LEU A 1 97 ? -1.134 -9.427 -7.191 1.00 96.50 97 LEU A O 1
ATOM 787 N N . GLY A 1 98 ? 0.758 -8.274 -7.566 1.00 96.38 98 GLY A N 1
ATOM 788 C CA . GLY A 1 98 ? 1.219 -8.319 -6.184 1.00 96.38 98 GLY A CA 1
ATOM 789 C C . GLY A 1 98 ? 0.282 -7.579 -5.231 1.00 96.38 98 GLY A C 1
ATOM 790 O O . GLY A 1 98 ? -0.130 -8.116 -4.204 1.00 96.38 98 GLY A O 1
ATOM 791 N N . GLY A 1 99 ? -0.128 -6.374 -5.616 1.00 96.00 99 GLY A N 1
ATOM 792 C CA . GLY A 1 99 ? -1.060 -5.546 -4.864 1.00 96.00 99 GLY A CA 1
ATOM 793 C C . GLY A 1 99 ? -2.441 -6.164 -4.727 1.00 96.00 99 GLY A C 1
ATOM 794 O O . GLY A 1 99 ? -2.964 -6.274 -3.621 1.00 96.00 99 GLY A O 1
ATOM 795 N N . SER A 1 100 ? -3.016 -6.638 -5.834 1.00 96.56 100 SER A N 1
ATOM 796 C CA . SER A 1 100 ? -4.363 -7.221 -5.823 1.00 96.56 100 SER A CA 1
ATOM 797 C C . SER A 1 100 ? -4.416 -8.502 -5.001 1.00 96.56 100 SER A C 1
ATOM 799 O O . SER A 1 100 ? -5.317 -8.655 -4.184 1.00 96.56 100 SER A O 1
ATOM 801 N N . VAL A 1 101 ? -3.436 -9.400 -5.156 1.00 97.75 101 VAL A N 1
ATOM 802 C CA . VAL A 1 101 ? -3.376 -10.634 -4.356 1.00 97.75 101 VAL A CA 1
ATOM 803 C C . VAL A 1 101 ? -3.222 -10.310 -2.869 1.00 97.75 101 VAL A C 1
ATOM 805 O O . VAL A 1 101 ? -3.926 -10.894 -2.049 1.00 97.75 101 VAL A O 1
ATOM 808 N N . SER A 1 102 ? -2.375 -9.338 -2.513 1.00 97.62 102 SER A N 1
ATOM 809 C CA . SER A 1 102 ? -2.223 -8.896 -1.119 1.00 97.62 102 S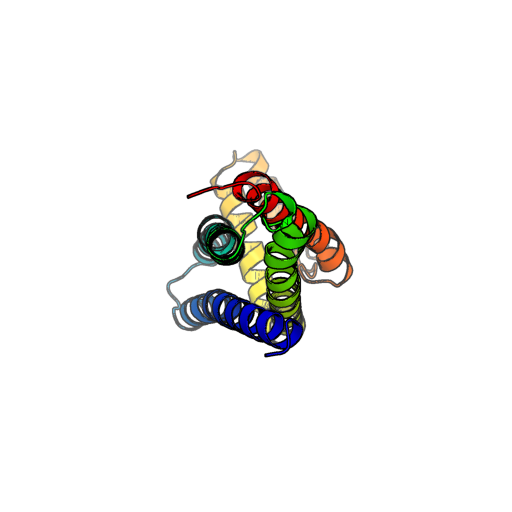ER A CA 1
ATOM 810 C C . SER A 1 102 ? -3.533 -8.368 -0.541 1.00 97.62 102 SER A C 1
ATOM 812 O O . SER A 1 102 ? -3.936 -8.769 0.548 1.00 97.62 102 SER A O 1
ATOM 814 N N . LEU A 1 103 ? -4.219 -7.497 -1.284 1.00 96.50 103 LEU A N 1
ATOM 815 C CA . LEU A 1 103 ? -5.493 -6.918 -0.870 1.00 96.50 103 LEU A 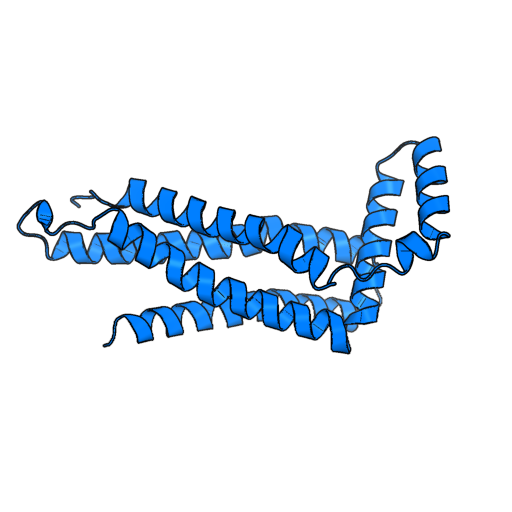CA 1
ATOM 816 C C . LEU A 1 103 ? -6.591 -7.972 -0.730 1.00 96.50 103 LEU A C 1
ATOM 818 O O . LEU A 1 103 ? -7.366 -7.891 0.213 1.00 96.50 103 LEU A O 1
ATOM 822 N N . ILE A 1 104 ? -6.638 -8.974 -1.613 1.00 96.56 104 ILE A N 1
ATOM 823 C CA . ILE A 1 104 ? -7.584 -10.094 -1.508 1.00 96.56 104 ILE A CA 1
ATOM 824 C C . ILE A 1 104 ? -7.315 -10.905 -0.236 1.00 96.56 104 ILE A C 1
ATOM 826 O O . ILE A 1 104 ? -8.249 -11.215 0.497 1.00 96.56 104 ILE A O 1
ATOM 830 N N . ILE A 1 105 ? -6.052 -11.220 0.061 1.00 97.50 105 ILE A N 1
ATOM 831 C CA . ILE A 1 105 ? -5.685 -11.969 1.272 1.00 97.50 105 ILE A CA 1
ATOM 832 C C . ILE A 1 105 ? -6.061 -11.179 2.530 1.00 97.50 105 ILE A C 1
ATOM 834 O O . ILE A 1 105 ? -6.685 -11.731 3.435 1.00 97.50 105 ILE A O 1
ATOM 838 N N . ILE A 1 106 ? -5.740 -9.882 2.571 1.00 96.50 106 ILE A N 1
ATOM 839 C CA . ILE A 1 106 ? -6.106 -8.999 3.685 1.00 96.50 106 ILE A CA 1
ATOM 840 C C . ILE A 1 106 ? -7.629 -8.898 3.803 1.00 96.50 106 ILE A C 1
ATOM 842 O O . ILE A 1 106 ? -8.164 -9.025 4.896 1.00 96.50 106 ILE A O 1
ATOM 846 N N . PHE A 1 107 ? -8.348 -8.739 2.693 1.00 95.94 107 PHE A N 1
ATOM 847 C CA . PHE A 1 107 ? -9.808 -8.692 2.675 1.00 95.94 107 PHE A CA 1
ATOM 848 C C . PHE A 1 107 ? -10.431 -9.965 3.260 1.00 95.94 107 PHE A C 1
ATOM 850 O O . PHE A 1 107 ? -11.329 -9.877 4.100 1.00 95.94 107 PHE A O 1
ATOM 857 N N . ILE A 1 108 ? -9.939 -11.143 2.859 1.00 96.38 108 ILE A N 1
ATOM 858 C CA . ILE A 1 108 ? -10.391 -12.429 3.403 1.00 96.38 108 ILE A CA 1
ATOM 859 C C . ILE A 1 108 ? -10.102 -12.489 4.903 1.00 96.38 108 ILE A C 1
ATOM 861 O O . ILE A 1 108 ? -10.993 -12.830 5.678 1.00 96.38 108 ILE A O 1
ATOM 865 N N . PHE A 1 109 ? -8.894 -12.113 5.331 1.00 96.50 109 PHE A N 1
ATOM 866 C CA . PHE A 1 109 ? -8.525 -12.082 6.745 1.00 96.50 109 PHE A CA 1
ATOM 867 C C . PHE A 1 109 ? -9.451 -11.171 7.563 1.00 96.50 109 PHE A C 1
ATOM 869 O O . PHE A 1 109 ? -10.005 -11.613 8.568 1.00 96.50 109 PHE A O 1
ATOM 876 N N . MET A 1 110 ? -9.686 -9.935 7.112 1.00 95.31 110 MET A N 1
ATOM 877 C CA . MET A 1 110 ? -10.526 -8.960 7.817 1.00 95.31 110 MET A CA 1
ATOM 878 C C . MET A 1 110 ? -11.977 -9.432 7.970 1.00 95.31 110 MET A C 1
ATOM 880 O O . MET A 1 110 ? -12.619 -9.104 8.964 1.00 95.31 110 MET A O 1
ATOM 884 N N . ASN A 1 111 ? -12.479 -10.235 7.028 1.00 94.88 111 ASN A N 1
ATOM 885 C CA . ASN A 1 111 ? -13.835 -10.787 7.060 1.00 94.88 111 ASN A CA 1
ATOM 886 C C . ASN A 1 111 ? -13.949 -12.162 7.746 1.00 94.88 111 ASN A C 1
ATOM 888 O O . ASN A 1 111 ? -15.056 -12.677 7.866 1.00 94.88 111 ASN A O 1
ATOM 892 N N . THR A 1 112 ? -12.842 -12.773 8.179 1.00 94.44 112 THR A N 1
ATOM 893 C CA . THR A 1 112 ? -12.848 -14.107 8.809 1.00 94.44 112 THR A CA 1
ATOM 894 C C . THR A 1 112 ? -12.287 -14.067 10.225 1.00 94.44 112 THR A C 1
ATOM 896 O O . THR A 1 112 ? -13.009 -14.324 11.183 1.00 94.44 112 THR A O 1
ATOM 899 N N . SER A 1 113 ? -11.012 -13.712 10.378 1.00 93.12 113 SER A N 1
ATOM 900 C CA . SER A 1 113 ? -10.309 -13.693 11.670 1.00 93.12 113 SER A CA 1
ATOM 901 C C . SER A 1 113 ? -10.104 -12.283 12.231 1.00 93.12 113 SER A C 1
ATOM 903 O O . SER A 1 113 ? -9.845 -12.120 13.421 1.00 93.12 113 SER A O 1
ATOM 905 N N . GLY A 1 114 ? -10.210 -11.260 11.384 1.00 91.19 114 GLY A N 1
ATOM 906 C CA . GLY A 1 114 ? -9.907 -9.866 11.705 1.00 91.19 114 GLY A CA 1
ATOM 907 C C . GLY A 1 114 ? -11.123 -8.983 11.985 1.00 91.19 114 GLY A C 1
ATOM 908 O O . GLY A 1 114 ? -10.985 -7.768 11.893 1.00 91.19 114 GLY A O 1
ATOM 909 N N . LEU A 1 115 ? -12.297 -9.541 12.306 1.00 91.50 115 LEU A N 1
ATOM 910 C CA . LEU A 1 115 ? -13.516 -8.745 12.539 1.00 91.50 115 LEU A CA 1
ATOM 911 C C . LEU A 1 115 ? -13.314 -7.701 13.647 1.00 91.50 115 LEU A C 1
ATOM 913 O O . LEU A 1 115 ? -13.503 -6.515 13.408 1.00 91.50 115 LEU A O 1
ATOM 917 N N . TRP A 1 116 ? -12.800 -8.122 14.803 1.00 91.88 116 TRP A N 1
ATOM 918 C CA . TRP A 1 116 ? -12.492 -7.228 15.926 1.00 91.88 116 TRP A CA 1
ATOM 919 C C . TRP A 1 116 ? -11.453 -6.150 15.572 1.00 91.88 116 TRP A C 1
ATOM 921 O O . TRP A 1 116 ? -11.477 -5.047 16.112 1.00 91.88 116 TRP A O 1
ATOM 931 N N . LEU A 1 117 ? -10.539 -6.442 14.638 1.00 93.12 117 LEU A N 1
ATOM 932 C CA . LEU A 1 117 ? -9.532 -5.482 14.185 1.00 93.12 117 LEU A CA 1
ATOM 933 C C . LEU A 1 117 ? -10.177 -4.331 13.407 1.00 93.12 117 LEU A C 1
ATOM 935 O O . LEU A 1 117 ? -9.670 -3.212 13.430 1.00 93.12 117 LEU A O 1
ATOM 939 N N . GLN A 1 118 ? -11.302 -4.590 12.732 1.00 92.38 118 GLN A N 1
ATOM 940 C CA . GLN A 1 118 ? -12.085 -3.535 12.093 1.00 92.38 118 GLN A CA 1
ATOM 941 C C . GLN A 1 118 ? -12.638 -2.563 13.127 1.00 92.38 118 GLN A C 1
ATOM 943 O O . GLN A 1 118 ? -12.582 -1.357 12.905 1.00 92.38 118 GLN A O 1
ATOM 948 N N . ASP A 1 119 ? -13.126 -3.070 14.255 1.00 92.25 119 ASP A N 1
ATOM 949 C CA . ASP A 1 119 ? -13.707 -2.236 15.307 1.00 92.25 119 ASP A CA 1
ATOM 950 C C . ASP A 1 119 ? -12.633 -1.381 15.979 1.00 92.25 119 ASP A C 1
ATOM 952 O O . ASP A 1 119 ? -12.802 -0.170 16.101 1.00 92.25 119 ASP A O 1
ATOM 956 N N . VAL A 1 120 ? -11.453 -1.956 16.233 1.00 93.44 120 VAL A N 1
ATOM 957 C CA . VAL A 1 120 ? -10.271 -1.199 16.677 1.00 93.44 120 VAL A CA 1
ATOM 958 C C . VAL A 1 120 ? -9.910 -0.079 15.696 1.00 93.44 120 VAL A C 1
ATOM 960 O O . VAL A 1 120 ? -9.553 1.022 16.115 1.00 93.44 120 VAL A O 1
ATOM 963 N N . LEU A 1 121 ? -9.975 -0.332 14.384 1.00 93.75 121 LEU A N 1
ATOM 964 C CA . LEU A 1 121 ? -9.689 0.698 13.382 1.00 93.75 121 LEU A CA 1
ATOM 965 C C . LEU A 1 121 ? -10.733 1.822 13.397 1.00 93.75 121 LEU A C 1
ATOM 967 O O . LEU A 1 121 ? -10.348 2.983 13.253 1.00 93.75 121 LEU A O 1
ATOM 971 N N . LYS A 1 122 ? -12.020 1.504 13.594 1.00 93.12 122 LYS A N 1
ATOM 972 C CA . LYS A 1 122 ? -13.091 2.507 13.738 1.00 93.12 122 LYS A CA 1
ATOM 973 C C . LYS A 1 122 ? -12.898 3.336 15.004 1.00 93.12 122 LYS A C 1
ATOM 975 O O . LYS A 1 122 ? -12.913 4.559 14.928 1.00 93.12 122 LYS A O 1
ATOM 980 N N . ASP A 1 123 ? -12.651 2.685 16.137 1.00 93.12 123 ASP A N 1
ATOM 981 C CA . ASP A 1 123 ? -12.395 3.360 17.409 1.00 93.12 123 ASP A CA 1
ATOM 982 C C . ASP A 1 123 ? -11.181 4.284 17.304 1.00 93.12 123 ASP A C 1
ATOM 984 O O . ASP A 1 123 ? -11.253 5.464 17.635 1.00 93.12 123 ASP A O 1
ATOM 988 N N . GLY A 1 124 ? -10.072 3.784 16.752 1.00 94.50 124 GLY A N 1
ATOM 989 C CA . GLY A 1 124 ? -8.864 4.581 16.570 1.00 94.50 124 GLY A CA 1
ATOM 990 C C . GLY A 1 124 ? -9.048 5.762 15.614 1.00 94.50 124 GLY A C 1
ATOM 991 O O . GLY A 1 124 ? -8.432 6.815 15.818 1.00 94.50 124 GLY A O 1
ATOM 992 N N . PHE A 1 125 ? -9.900 5.613 14.596 1.00 93.25 125 PHE A N 1
ATOM 993 C CA . PHE A 1 125 ? -10.315 6.704 13.717 1.00 93.25 125 PHE A CA 1
ATOM 994 C C . PHE A 1 125 ? -11.107 7.766 14.489 1.00 93.25 125 PHE A C 1
ATOM 996 O O . PHE A 1 125 ? -10.720 8.937 14.456 1.00 93.25 125 PHE A O 1
ATOM 1003 N N . MET A 1 126 ? -12.151 7.365 15.222 1.00 92.81 126 MET A N 1
ATOM 1004 C CA . MET A 1 126 ? -13.000 8.277 15.996 1.00 92.81 126 MET A CA 1
ATOM 1005 C C . MET A 1 126 ? -12.203 9.005 17.079 1.00 92.81 126 MET A C 1
ATOM 1007 O O . MET A 1 126 ? -12.265 10.227 17.153 1.00 92.81 126 MET A O 1
ATOM 1011 N N . ASP A 1 127 ? -11.364 8.298 17.841 1.00 93.00 127 ASP A N 1
ATOM 1012 C CA . ASP A 1 127 ? -10.489 8.900 18.857 1.00 93.00 127 ASP A CA 1
ATOM 1013 C C . ASP A 1 127 ? -9.518 9.920 18.234 1.00 93.00 127 ASP A C 1
ATOM 1015 O O . ASP A 1 127 ? -9.232 10.977 18.801 1.00 93.00 127 ASP A O 1
ATOM 1019 N N . THR A 1 128 ? -8.996 9.626 17.037 1.00 93.06 128 THR A N 1
ATOM 1020 C CA . THR A 1 128 ? -8.126 10.563 16.315 1.00 93.06 128 THR A CA 1
ATOM 1021 C C . THR A 1 128 ? -8.896 11.794 15.853 1.00 93.06 128 THR A C 1
ATOM 1023 O O . THR A 1 128 ? -8.372 12.900 15.962 1.00 93.06 128 THR A O 1
ATOM 1026 N N . PHE A 1 129 ? -10.116 11.638 15.344 1.00 90.56 129 PHE A N 1
ATOM 1027 C CA . PHE A 1 129 ? -10.933 12.769 14.914 1.00 90.56 129 PHE A CA 1
ATOM 1028 C C . PHE A 1 129 ? -11.387 13.623 16.097 1.00 90.56 129 PHE A C 1
ATOM 1030 O O . PHE A 1 129 ? -11.205 14.839 16.054 1.00 90.56 129 PHE A O 1
ATOM 1037 N N . SER A 1 130 ? -11.879 13.012 17.172 1.00 91.19 130 SER A N 1
ATOM 1038 C CA . SER A 1 130 ? -12.306 13.719 18.380 1.00 91.19 130 SER A CA 1
ATOM 1039 C C . SER A 1 130 ? -11.180 14.561 18.964 1.00 91.19 130 SER A C 1
ATOM 1041 O O . SER A 1 130 ? -11.381 15.726 19.287 1.00 91.19 130 SER A O 1
ATOM 1043 N N . ASP A 1 131 ? -9.960 14.036 19.045 1.00 90.56 131 ASP A N 1
ATOM 1044 C CA . ASP A 1 131 ? -8.858 14.781 19.658 1.00 90.56 131 ASP A CA 1
ATOM 1045 C C . ASP A 1 131 ? -8.354 15.967 18.830 1.00 90.56 131 ASP A C 1
ATOM 1047 O O . ASP A 1 131 ? -7.745 16.874 19.394 1.00 90.56 13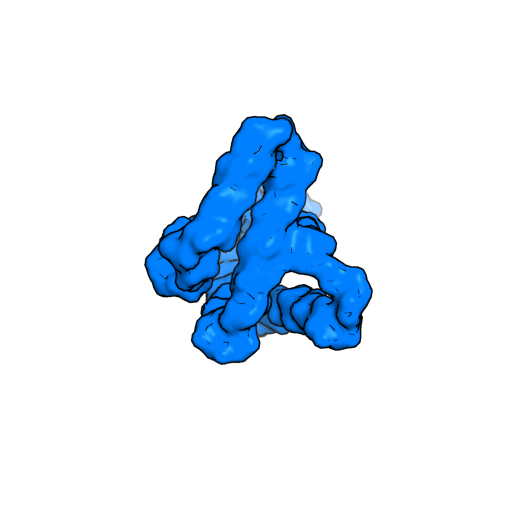1 ASP A O 1
ATOM 1051 N N . ASN A 1 132 ? -8.617 15.984 17.522 1.00 89.62 132 ASN A N 1
ATOM 1052 C CA . ASN A 1 132 ? -8.176 17.053 16.624 1.00 89.62 132 ASN A CA 1
ATOM 1053 C C . ASN A 1 132 ? -9.269 18.088 16.306 1.00 89.62 132 ASN A C 1
ATOM 1055 O O . ASN A 1 132 ? -9.028 18.971 15.487 1.00 89.62 132 ASN A O 1
ATOM 1059 N N . ASN A 1 133 ? -10.453 17.991 16.919 1.00 91.75 133 ASN A N 1
ATOM 1060 C CA . ASN A 1 133 ? -11.583 18.881 16.644 1.00 91.75 133 ASN A CA 1
ATOM 1061 C C . ASN A 1 133 ? -12.128 19.572 17.909 1.00 91.75 133 ASN A C 1
ATOM 1063 O O . ASN A 1 133 ? -11.796 19.214 19.041 1.00 91.75 133 ASN A O 1
ATOM 1067 N N . GLU A 1 134 ? -12.958 20.596 17.703 1.00 90.88 134 GLU A N 1
ATOM 1068 C CA . GLU A 1 134 ? -13.596 21.390 18.761 1.00 90.88 134 GLU A CA 1
ATOM 1069 C C . GLU A 1 134 ? -14.681 20.608 19.522 1.00 90.88 134 GLU A C 1
ATOM 1071 O O . GLU A 1 134 ? -15.167 19.577 19.061 1.00 90.88 134 GLU A O 1
ATOM 1076 N N . ALA A 1 135 ? -15.083 21.112 20.696 1.00 89.31 135 ALA A N 1
ATOM 1077 C CA . ALA A 1 135 ? -15.998 20.423 21.612 1.00 89.31 135 ALA A CA 1
ATOM 1078 C C . ALA A 1 135 ? -17.341 20.019 20.974 1.00 89.31 135 ALA A C 1
ATOM 1080 O O . ALA A 1 135 ? -17.796 18.901 21.197 1.00 89.31 135 ALA A O 1
ATOM 1081 N N . SER A 1 136 ? -17.930 20.872 20.131 1.00 87.44 136 SER A N 1
ATOM 1082 C CA . SER A 1 136 ? -19.180 20.573 19.415 1.00 87.44 136 SER A CA 1
ATOM 1083 C C . SER A 1 136 ? -19.049 19.352 18.496 1.00 87.44 136 SER A C 1
ATOM 1085 O O . SER A 1 136 ? -19.899 18.468 18.502 1.00 87.44 136 SER A O 1
ATOM 1087 N N . ILE A 1 137 ? -17.940 19.252 17.760 1.00 89.81 137 ILE A N 1
ATOM 1088 C CA . ILE A 1 137 ? -17.660 18.121 16.867 1.00 89.81 137 ILE A CA 1
ATOM 1089 C C . ILE A 1 137 ? -17.368 16.853 17.679 1.00 89.81 137 ILE A C 1
ATOM 1091 O O . ILE A 1 137 ? -17.760 15.764 17.270 1.00 89.81 137 ILE A O 1
ATOM 1095 N N . LYS A 1 138 ? -16.714 16.969 18.844 1.00 91.31 138 LYS A N 1
ATOM 1096 C CA . LYS A 1 138 ? -16.489 15.821 19.740 1.00 91.31 138 LYS A CA 1
ATOM 1097 C C . LYS A 1 138 ? -17.798 15.213 20.228 1.00 91.31 138 LYS A C 1
ATOM 1099 O O . LYS A 1 138 ? -17.917 13.991 20.246 1.00 91.31 138 LYS A O 1
ATOM 1104 N N . GLU A 1 139 ? -18.768 16.045 20.603 1.00 90.38 139 GLU A N 1
ATOM 1105 C CA . GLU A 1 139 ? -20.097 15.574 21.004 1.00 90.38 139 GLU A CA 1
ATOM 1106 C C . GLU A 1 139 ? -20.801 14.838 19.860 1.00 90.38 139 GLU A C 1
ATOM 1108 O O . GLU A 1 139 ? -21.386 13.779 20.077 1.00 90.38 139 GLU A O 1
ATOM 1113 N N . ASP A 1 140 ? -20.706 15.347 18.632 1.00 90.50 140 ASP A N 1
ATOM 1114 C CA . ASP A 1 140 ? -21.294 14.680 17.469 1.00 90.50 140 ASP A CA 1
ATOM 1115 C C . ASP A 1 140 ? -20.588 13.358 17.129 1.00 90.50 140 ASP A C 1
ATOM 1117 O O . ASP A 1 140 ? -21.254 12.371 16.820 1.00 90.50 140 ASP A O 1
ATOM 1121 N N . ILE A 1 141 ? -19.260 13.283 17.261 1.00 89.88 141 ILE A N 1
ATOM 1122 C CA . ILE A 1 141 ? -18.516 12.023 17.103 1.00 89.88 141 ILE A CA 1
ATOM 1123 C C . ILE A 1 141 ? -18.913 11.012 18.184 1.00 89.88 141 ILE A C 1
ATOM 1125 O O . ILE A 1 141 ? -19.066 9.828 17.889 1.00 89.88 141 ILE A O 1
ATOM 1129 N N . GLN A 1 142 ? -19.117 11.462 19.423 1.00 89.69 142 GLN A N 1
ATOM 1130 C CA . GLN A 1 142 ? -19.569 10.592 20.506 1.00 89.69 142 GLN A CA 1
ATOM 1131 C C . GLN A 1 142 ? -20.950 9.995 20.200 1.00 89.69 142 GLN A C 1
ATOM 1133 O O . GLN A 1 142 ? -21.132 8.788 20.351 1.00 89.69 142 GLN A O 1
ATOM 1138 N N . LYS A 1 143 ? -21.887 10.795 19.671 1.00 90.25 143 LYS A N 1
ATOM 1139 C CA . LYS A 1 143 ? -23.194 10.289 19.208 1.00 90.25 143 LYS A CA 1
ATOM 1140 C C . LYS A 1 143 ? -23.040 9.242 18.103 1.00 90.25 143 LYS A C 1
ATOM 1142 O O . LYS A 1 143 ? -23.702 8.213 18.147 1.00 90.25 143 LYS A O 1
ATOM 1147 N N . LEU A 1 144 ? -22.145 9.471 17.136 1.00 89.69 144 LEU A N 1
ATOM 1148 C CA . LEU A 1 144 ? -21.863 8.501 16.067 1.00 89.69 144 LEU A CA 1
ATOM 1149 C C . LEU A 1 144 ? -21.257 7.196 16.597 1.00 89.69 144 LEU A C 1
ATOM 1151 O O . LEU A 1 144 ? -21.475 6.140 16.010 1.00 89.69 144 LEU A O 1
ATOM 1155 N N . ARG A 1 145 ? -20.493 7.254 17.692 1.00 88.06 145 ARG A N 1
ATOM 1156 C CA . ARG A 1 145 ? -19.909 6.070 18.333 1.00 88.06 145 ARG A CA 1
ATOM 1157 C C . ARG A 1 145 ? -20.961 5.209 19.031 1.00 88.06 145 ARG A C 1
ATOM 1159 O O . ARG A 1 145 ? -20.819 3.992 19.076 1.00 88.06 145 ARG A O 1
ATOM 1166 N N . GLU A 1 146 ? -21.993 5.838 19.579 1.00 89.56 146 GLU A N 1
ATOM 1167 C CA . GLU A 1 146 ? -23.118 5.160 20.234 1.00 89.56 146 GLU A CA 1
ATOM 1168 C C . GLU A 1 146 ? -24.140 4.614 19.222 1.00 89.56 146 GLU A C 1
ATOM 1170 O O . GLU A 1 146 ? -24.948 3.749 19.559 1.00 89.56 146 GLU A O 1
ATOM 1175 N N . ASP A 1 147 ? -24.081 5.074 17.970 1.00 89.75 147 ASP A N 1
ATOM 1176 C CA . ASP A 1 147 ? -24.937 4.608 16.886 1.00 89.75 147 ASP A CA 1
ATOM 1177 C C . ASP A 1 147 ? -24.429 3.280 16.289 1.00 89.75 147 ASP A C 1
ATOM 1179 O O . ASP A 1 147 ? -23.458 3.218 15.524 1.00 89.75 147 ASP A O 1
ATOM 1183 N N . GLU A 1 148 ? -25.135 2.191 16.601 1.00 86.25 148 GLU A N 1
ATOM 1184 C CA . GLU A 1 148 ? -24.848 0.853 16.074 1.00 86.25 148 GLU A CA 1
ATOM 1185 C C . GLU A 1 148 ? -24.959 0.790 14.541 1.00 86.25 148 GLU A C 1
ATOM 1187 O O . GLU A 1 148 ? -24.253 0.012 13.900 1.00 86.25 148 GLU A O 1
ATOM 1192 N N . SER A 1 149 ? -25.771 1.652 13.918 1.00 86.62 149 SER A N 1
ATOM 1193 C CA . SER A 1 149 ? -25.867 1.722 12.457 1.00 86.62 149 SER A CA 1
ATOM 1194 C C . SER A 1 149 ? -24.592 2.262 11.802 1.00 86.62 149 SER A C 1
ATOM 1196 O O . SER A 1 149 ? -24.352 1.987 10.625 1.00 86.62 149 SER A O 1
ATOM 1198 N N . VAL A 1 150 ? -23.754 2.977 12.561 1.00 83.56 150 VAL A N 1
ATOM 1199 C CA . VAL A 1 150 ? -22.457 3.510 12.126 1.00 83.56 150 VAL A CA 1
ATOM 1200 C C . VAL A 1 150 ? -21.333 2.557 12.524 1.00 83.56 150 VAL A C 1
ATOM 1202 O O . VAL A 1 150 ? -20.543 2.132 11.676 1.00 83.56 150 VAL A O 1
ATOM 1205 N N . MET A 1 151 ? -21.272 2.168 13.799 1.00 87.00 151 MET A N 1
ATOM 1206 C CA . MET A 1 151 ? -20.192 1.318 14.308 1.00 87.00 151 MET A CA 1
ATOM 1207 C C . MET A 1 151 ? -20.333 -0.149 13.887 1.00 87.00 151 MET A C 1
ATOM 1209 O O . MET A 1 151 ? -19.323 -0.835 13.740 1.00 87.00 151 MET A O 1
ATOM 1213 N N . GLY A 1 152 ? -21.542 -0.621 13.583 1.00 85.56 152 GLY A N 1
ATOM 1214 C CA . GLY A 1 152 ? -21.806 -1.967 13.066 1.00 85.56 152 GLY A CA 1
ATOM 1215 C C . GLY A 1 152 ? -21.456 -2.161 11.585 1.00 85.56 152 GLY A C 1
ATOM 1216 O O . GLY A 1 152 ? -21.493 -3.285 11.080 1.00 85.56 152 GLY A O 1
ATOM 1217 N N . VAL A 1 153 ? -21.081 -1.100 10.858 1.00 86.88 153 VAL A N 1
ATOM 1218 C CA . VAL A 1 153 ? -20.757 -1.204 9.427 1.00 86.88 153 VAL A CA 1
ATOM 1219 C C . VAL A 1 153 ? -19.477 -2.014 9.216 1.00 86.88 153 VAL A C 1
ATOM 1221 O O . VAL A 1 153 ? -18.416 -1.704 9.759 1.00 86.88 153 VAL A O 1
ATOM 1224 N N . ASN A 1 154 ? -19.542 -3.027 8.352 1.00 89.31 154 ASN A N 1
ATOM 1225 C CA . ASN A 1 154 ? -18.356 -3.745 7.890 1.00 89.31 154 ASN A CA 1
ATOM 1226 C C . ASN A 1 154 ? -17.536 -2.847 6.944 1.00 89.31 154 ASN A C 1
ATOM 1228 O O . ASN A 1 154 ? -17.934 -2.592 5.800 1.00 89.31 154 ASN A O 1
ATOM 1232 N N . LEU A 1 155 ? -16.372 -2.384 7.414 1.00 88.00 155 LEU A N 1
ATOM 1233 C CA . LEU A 1 155 ? -15.470 -1.530 6.637 1.00 88.00 155 LEU A CA 1
ATOM 1234 C C . LEU A 1 155 ? -14.949 -2.259 5.398 1.00 88.00 155 LEU A C 1
ATOM 1236 O O . LEU A 1 155 ? -14.848 -1.660 4.329 1.00 88.00 155 LEU A O 1
ATOM 1240 N N . PHE A 1 156 ? -14.702 -3.561 5.523 1.00 90.69 156 PHE A N 1
ATOM 1241 C CA . PHE A 1 156 ? -14.212 -4.435 4.462 1.00 90.69 156 PHE A CA 1
ATOM 1242 C C . PHE A 1 156 ? -15.352 -5.216 3.799 1.00 90.69 156 PHE A C 1
ATOM 1244 O O . PHE A 1 156 ? -15.177 -6.365 3.405 1.00 90.69 156 PHE A O 1
ATOM 1251 N N . SER A 1 157 ? -16.528 -4.602 3.639 1.00 93.38 157 SER A N 1
ATOM 1252 C CA . SER A 1 157 ? -17.584 -5.167 2.796 1.00 93.38 157 SER A CA 1
ATOM 1253 C C . SER A 1 157 ? -17.152 -5.199 1.326 1.00 93.38 157 SER A C 1
ATOM 1255 O O . SER A 1 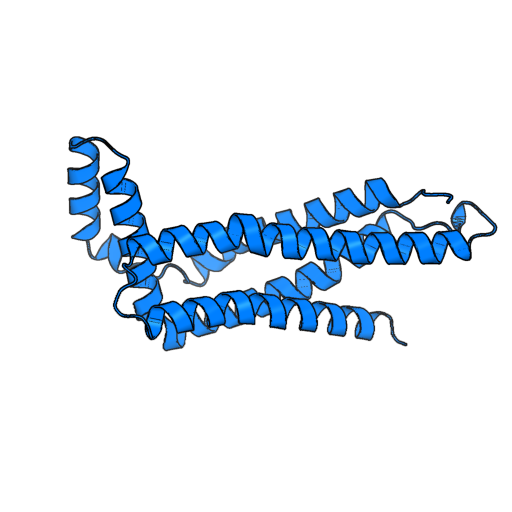157 ? -16.341 -4.384 0.879 1.00 93.38 157 SER A O 1
ATOM 1257 N N . PHE A 1 158 ? -17.735 -6.106 0.537 1.00 92.31 158 PHE A N 1
ATOM 1258 C CA . PHE A 1 158 ? -17.467 -6.186 -0.904 1.00 92.31 158 PHE A CA 1
ATOM 1259 C C . PHE A 1 158 ? -17.703 -4.833 -1.595 1.00 92.31 158 PHE A C 1
ATOM 1261 O O . PHE A 1 158 ? -16.872 -4.368 -2.369 1.00 92.31 158 PHE A O 1
ATOM 1268 N N . ARG A 1 159 ? -18.796 -4.141 -1.247 1.00 92.75 159 ARG A N 1
ATOM 1269 C CA . ARG A 1 159 ? -19.107 -2.807 -1.778 1.00 92.75 159 ARG A CA 1
ATOM 1270 C C . ARG A 1 159 ? -17.993 -1.799 -1.488 1.00 92.75 159 ARG A C 1
ATOM 1272 O O . ARG A 1 159 ? -17.558 -1.107 -2.403 1.00 92.75 159 ARG A O 1
ATOM 1279 N N . ASN A 1 160 ? -17.525 -1.729 -0.243 1.00 90.75 160 ASN A N 1
ATOM 1280 C CA . ASN A 1 160 ? -16.480 -0.783 0.149 1.00 90.75 160 ASN A CA 1
ATOM 1281 C C . ASN A 1 160 ? -15.143 -1.133 -0.506 1.00 90.75 160 ASN A C 1
ATOM 1283 O O . ASN A 1 160 ? -14.463 -0.251 -1.024 1.00 90.75 160 ASN A O 1
ATOM 1287 N N . PHE A 1 161 ? -14.798 -2.421 -0.569 1.00 91.50 161 PHE A N 1
ATOM 1288 C CA . PHE A 1 161 ? -13.596 -2.882 -1.257 1.00 91.50 161 PHE A CA 1
ATOM 1289 C C . PHE A 1 161 ? -13.563 -2.404 -2.711 1.00 91.50 161 PHE A C 1
ATOM 1291 O O . PHE A 1 161 ? -12.585 -1.794 -3.133 1.00 91.50 161 PHE A O 1
ATOM 1298 N N . PHE A 1 162 ? -14.649 -2.598 -3.463 1.00 91.88 162 PHE A N 1
ATOM 1299 C CA . PHE A 1 162 ? -14.728 -2.155 -4.858 1.00 91.88 162 PHE A CA 1
ATOM 1300 C C . PHE A 1 162 ? -14.868 -0.637 -5.025 1.00 91.88 162 PHE A C 1
ATOM 1302 O O . PHE A 1 162 ? -14.571 -0.130 -6.105 1.00 91.88 162 PHE A O 1
ATOM 1309 N N . ALA A 1 163 ? -15.247 0.102 -3.980 1.00 91.50 163 ALA A N 1
ATOM 1310 C CA . ALA A 1 163 ? -15.194 1.561 -3.987 1.00 91.50 163 ALA A CA 1
ATOM 1311 C C . ALA A 1 163 ? -13.749 2.087 -3.866 1.00 91.50 163 ALA A C 1
ATOM 1313 O O . ALA A 1 163 ? -13.383 3.034 -4.559 1.00 91.50 163 ALA A O 1
ATOM 1314 N N . PHE A 1 164 ? -12.909 1.456 -3.033 1.00 89.81 164 PHE A N 1
ATOM 1315 C CA . PHE A 1 164 ? -11.527 1.900 -2.791 1.00 89.81 164 PHE A CA 1
ATOM 1316 C C . PHE A 1 164 ? -10.489 1.270 -3.726 1.00 89.81 164 PHE A C 1
ATOM 1318 O O . PHE A 1 164 ? -9.505 1.919 -4.082 1.00 89.81 164 PHE A O 1
ATOM 1325 N N . TYR A 1 165 ? -10.687 0.026 -4.160 1.00 93.94 165 TYR A N 1
ATOM 1326 C CA . TYR A 1 165 ? -9.743 -0.698 -5.015 1.00 93.94 165 TYR A CA 1
ATOM 1327 C C . TYR A 1 165 ? -9.359 0.050 -6.312 1.00 93.94 165 TYR A C 1
ATOM 1329 O O . TYR A 1 165 ? -8.171 0.074 -6.645 1.00 93.94 165 TYR A O 1
ATOM 1337 N N . PRO A 1 166 ? -10.275 0.753 -7.013 1.00 95.62 166 PRO A N 1
ATOM 1338 C CA . PRO A 1 166 ? -9.917 1.572 -8.171 1.00 95.62 166 PRO A CA 1
ATOM 1339 C C . PRO A 1 166 ? -8.892 2.674 -7.874 1.00 95.62 166 PRO A C 1
ATOM 1341 O O . PRO A 1 166 ? -8.078 2.981 -8.741 1.00 95.62 166 PRO A O 1
ATOM 1344 N N . LEU A 1 167 ? -8.875 3.242 -6.661 1.00 94.12 167 LEU A N 1
ATOM 1345 C CA . LEU A 1 167 ? -7.873 4.244 -6.272 1.00 94.12 167 LEU A CA 1
ATOM 1346 C C . LEU A 1 167 ? -6.471 3.628 -6.207 1.00 94.12 167 LEU A C 1
ATOM 1348 O O . LEU A 1 167 ? -5.495 4.241 -6.639 1.00 94.12 167 LEU A O 1
ATOM 1352 N N . VAL A 1 168 ? -6.375 2.385 -5.732 1.00 94.62 168 VAL A N 1
ATOM 1353 C CA . VAL A 1 168 ? -5.118 1.628 -5.703 1.00 94.62 168 VAL A CA 1
ATOM 1354 C C . VAL A 1 168 ? -4.653 1.296 -7.123 1.00 94.62 168 VAL A C 1
ATOM 1356 O O . VAL A 1 168 ? -3.477 1.461 -7.451 1.00 94.62 168 VAL A O 1
ATOM 1359 N N . LEU A 1 169 ? -5.577 0.892 -8.001 1.00 96.12 169 LEU A N 1
ATOM 1360 C CA . LEU A 1 169 ? -5.270 0.657 -9.414 1.00 96.12 169 LEU A CA 1
ATOM 1361 C C . LEU A 1 169 ? -4.791 1.924 -10.121 1.00 96.12 169 LEU A C 1
ATOM 1363 O O . LEU A 1 169 ? -3.811 1.876 -10.866 1.00 96.12 169 LEU A O 1
ATOM 1367 N N . LEU A 1 170 ? -5.449 3.057 -9.866 1.00 97.00 170 LEU A N 1
ATOM 1368 C CA . LEU A 1 170 ? -5.053 4.349 -10.411 1.00 97.00 170 LEU A CA 1
ATOM 1369 C C . LEU A 1 170 ? -3.629 4.704 -9.980 1.00 97.00 170 LEU A C 1
ATOM 1371 O O . LEU A 1 170 ? -2.816 5.086 -10.819 1.00 97.00 170 LEU A O 1
ATOM 1375 N N . TYR A 1 171 ? -3.304 4.498 -8.703 1.00 95.94 171 TYR A N 1
ATOM 1376 C CA . TYR A 1 171 ? -1.948 4.665 -8.197 1.00 95.94 171 TYR A CA 1
ATOM 1377 C C . TYR A 1 171 ? -0.938 3.789 -8.962 1.00 95.94 171 TYR A C 1
ATOM 1379 O O . TYR A 1 171 ? 0.061 4.318 -9.453 1.00 95.94 171 TYR A O 1
ATOM 1387 N N . TYR A 1 172 ? -1.211 2.490 -9.157 1.00 97.00 172 TYR A N 1
ATOM 1388 C CA . TYR A 1 172 ? -0.322 1.593 -9.913 1.00 97.00 172 TYR A CA 1
ATOM 1389 C C . TYR A 1 172 ? -0.116 2.032 -11.362 1.00 97.00 172 TYR A C 1
ATOM 1391 O O . TYR A 1 172 ? 1.010 1.987 -11.867 1.00 97.00 172 TYR A O 1
ATOM 1399 N N . ILE A 1 173 ? -1.183 2.473 -12.031 1.00 97.50 173 ILE A N 1
ATOM 1400 C CA . ILE A 1 173 ? -1.112 2.990 -13.400 1.00 97.50 173 ILE A CA 1
ATOM 1401 C C . ILE A 1 173 ? -0.268 4.263 -13.432 1.00 97.50 173 ILE A C 1
ATOM 1403 O O . ILE A 1 173 ? 0.637 4.363 -14.259 1.00 97.50 173 ILE A O 1
ATOM 1407 N N . MET A 1 174 ? -0.517 5.207 -12.522 1.00 97.38 174 MET A N 1
ATOM 1408 C CA . MET A 1 174 ? 0.186 6.487 -12.472 1.00 97.38 174 MET A CA 1
ATOM 1409 C C . MET A 1 174 ? 1.693 6.316 -12.288 1.00 97.38 174 MET A C 1
ATOM 1411 O O . MET A 1 174 ? 2.460 6.859 -13.082 1.00 97.38 174 MET A O 1
ATOM 1415 N N . ILE A 1 175 ? 2.135 5.544 -11.290 1.00 96.44 175 ILE A N 1
ATOM 1416 C CA . ILE A 1 175 ? 3.574 5.354 -11.045 1.00 96.44 175 ILE A CA 1
ATOM 1417 C C . ILE A 1 175 ? 4.250 4.607 -12.195 1.00 96.44 175 ILE A C 1
ATOM 1419 O O . ILE A 1 175 ? 5.356 4.958 -12.604 1.00 96.44 175 ILE A O 1
ATOM 1423 N N . SER A 1 176 ? 3.564 3.623 -12.779 1.00 96.94 176 SER A N 1
ATOM 1424 C CA . SER A 1 176 ? 4.100 2.852 -13.901 1.00 96.94 176 SER A CA 1
ATOM 1425 C C . SER A 1 176 ? 4.217 3.713 -15.155 1.00 96.94 176 SER A C 1
ATOM 1427 O O . SER A 1 176 ? 5.245 3.681 -15.827 1.00 96.94 176 SER A O 1
ATOM 1429 N N . ALA A 1 177 ? 3.203 4.532 -15.448 1.00 97.12 177 ALA A N 1
ATOM 1430 C CA . ALA A 1 177 ? 3.218 5.476 -16.561 1.00 97.12 177 ALA A CA 1
ATOM 1431 C C . ALA A 1 177 ? 4.291 6.552 -16.372 1.00 97.12 177 ALA A C 1
ATOM 1433 O O . ALA A 1 177 ? 5.026 6.852 -17.314 1.00 97.12 177 ALA A O 1
ATOM 1434 N N . PHE A 1 178 ? 4.429 7.083 -15.155 1.00 96.38 178 PHE A N 1
ATOM 1435 C CA . PHE A 1 178 ? 5.478 8.033 -14.807 1.00 96.38 178 PHE A CA 1
ATOM 1436 C C . PHE A 1 178 ? 6.860 7.442 -15.118 1.00 96.38 178 PHE A C 1
ATOM 1438 O O . PHE A 1 178 ? 7.579 7.958 -15.974 1.00 96.38 178 PHE A O 1
ATOM 1445 N N . PHE A 1 179 ? 7.222 6.300 -14.527 1.00 95.81 179 PHE A N 1
ATOM 1446 C CA . PHE A 1 179 ? 8.543 5.710 -14.765 1.00 95.81 179 PHE A CA 1
ATOM 1447 C C . PHE A 1 179 ? 8.755 5.277 -16.217 1.00 95.81 179 PHE A C 1
ATOM 1449 O O . PHE A 1 179 ? 9.837 5.498 -16.761 1.00 95.81 179 PHE A O 1
ATOM 1456 N N . ALA A 1 180 ? 7.733 4.737 -16.882 1.00 94.88 180 ALA A N 1
ATOM 1457 C CA . ALA A 1 180 ? 7.809 4.406 -18.301 1.00 94.88 180 ALA A CA 1
ATOM 1458 C C . ALA A 1 180 ? 8.131 5.636 -19.161 1.00 94.88 180 ALA A C 1
ATOM 1460 O O . ALA A 1 180 ? 8.971 5.569 -20.058 1.00 94.88 180 ALA A O 1
ATOM 1461 N N . GLN A 1 181 ? 7.503 6.778 -18.872 1.00 94.38 181 GLN A N 1
ATOM 1462 C CA . GLN A 1 181 ? 7.722 8.020 -19.605 1.00 94.38 181 GLN A CA 1
ATOM 1463 C C . GLN A 1 181 ? 9.115 8.609 -19.357 1.00 94.38 181 GLN A C 1
ATOM 1465 O O . GLN A 1 181 ? 9.753 9.061 -20.308 1.00 94.38 181 GLN A O 1
ATOM 1470 N N . PHE A 1 182 ? 9.596 8.596 -18.113 1.00 91.62 182 PHE A N 1
ATOM 1471 C CA . PHE A 1 182 ? 10.886 9.192 -17.749 1.00 91.62 182 PHE A CA 1
ATOM 1472 C C . PHE A 1 182 ? 12.096 8.302 -18.074 1.00 91.62 182 PHE A C 1
ATOM 1474 O O . PHE A 1 182 ? 13.213 8.806 -18.204 1.00 91.62 182 PHE A O 1
ATOM 1481 N N . LEU A 1 183 ? 11.907 6.985 -18.217 1.00 89.19 183 LEU A N 1
ATOM 1482 C CA . LEU A 1 183 ? 13.008 6.030 -18.399 1.00 89.19 183 LEU A CA 1
ATOM 1483 C C . LEU A 1 183 ? 13.099 5.429 -19.814 1.00 89.19 183 LEU A C 1
ATOM 1485 O O . LEU A 1 183 ? 14.083 4.750 -20.097 1.00 89.19 183 LEU A O 1
ATOM 1489 N N . LYS A 1 184 ? 12.134 5.679 -20.717 1.00 79.81 184 LYS A N 1
ATOM 1490 C CA . LYS A 1 184 ? 12.080 5.085 -22.078 1.00 79.81 184 LYS A CA 1
ATOM 1491 C C . LYS A 1 184 ? 13.279 5.372 -22.991 1.00 79.81 184 LYS A C 1
ATOM 1493 O O . LYS A 1 184 ? 13.635 4.530 -23.802 1.00 79.81 184 LYS A O 1
ATOM 1498 N N . LYS A 1 185 ? 13.915 6.541 -22.890 1.00 68.56 185 LYS A N 1
ATOM 1499 C CA . LYS A 1 185 ? 14.925 7.001 -23.869 1.00 68.56 185 LYS A CA 1
ATOM 1500 C C . LYS A 1 185 ? 16.256 7.390 -23.225 1.00 68.56 185 LYS A C 1
ATOM 1502 O O . LYS A 1 185 ? 16.823 8.427 -23.548 1.00 68.56 185 LYS A O 1
ATOM 1507 N N . ARG A 1 186 ? 16.745 6.587 -22.280 1.00 63.12 186 ARG A N 1
ATOM 1508 C CA . ARG A 1 186 ? 18.088 6.799 -21.729 1.00 63.12 186 ARG A CA 1
ATOM 1509 C C . ARG A 1 186 ? 19.122 6.084 -22.595 1.00 63.12 186 ARG A C 1
ATOM 1511 O O . ARG A 1 186 ? 19.194 4.860 -22.576 1.00 63.12 186 ARG A O 1
ATOM 1518 N N . ILE A 1 187 ? 19.897 6.868 -23.340 1.00 56.88 187 ILE A N 1
ATOM 1519 C CA . ILE A 1 187 ? 21.205 6.457 -23.855 1.00 56.88 187 ILE A CA 1
ATOM 1520 C C . ILE A 1 187 ? 22.175 6.736 -22.699 1.00 56.88 187 ILE A C 1
ATOM 1522 O O . ILE A 1 187 ? 22.210 7.865 -22.209 1.00 56.88 187 ILE A O 1
ATOM 1526 N N . TYR A 1 188 ? 22.827 5.696 -22.181 1.00 51.53 188 TYR A N 1
ATOM 1527 C CA . TYR A 1 188 ? 23.830 5.808 -21.116 1.00 51.53 188 TYR A CA 1
ATOM 1528 C C . TYR A 1 188 ? 25.225 5.840 -21.717 1.00 51.53 188 TYR A C 1
ATOM 1530 O O . TYR A 1 188 ? 25.434 5.073 -22.682 1.00 51.53 188 TYR A O 1
#

pLDDT: mean 91.6, std 7.34, range [51.53, 98.31]

Secondary structure (DSSP, 8-state):
--HHHHHHHHHHHHHHHHHHHHHHHHHHHHH-TT--HHHHHHHHHHIIIIIIHHHHHHHHHHHHHHHHHHHHHH-SSGGGSPPHHHHHHHHHHHHHHHHHHHHHHHHHHHHHT-HHHHHHHHHHHHHHHHHTS-HHHHHHHHHHHH-HHHHT--TT-HHHHHHHHHHHHHHHHHHHHHHHHHHTT---